Protein AF-A0A5J4X3J4-F1 (afdb_monomer)

Sequence (224 aa):
MLCRFFANFERGITTMTQMNIDVQIPDLNEGNSEHTDKPENIETFCSICQLSTNTEFHQLECGHTFHRLCLYEYLHFDKRRCPNCNQEFSLSFVQPIMWSVKNLGLSIESNFTQAQKLRQQWSIIKLRVFPPPNIYINKIRFFLHPAFSKSCVELTEHPFEIHVQLFNNDVFVVLEITFNGNNVFILAHRLMKEIQQRNYFFGQFNGVQIDSDDERMTNISRKV

pLDDT: mean 74.03, std 23.38, range [28.25, 97.44]

Secondary structure (DSSP, 8-state):
-THHHHHHHHHHHTT---------PPP-------------------TTT----SSPEEE-TTS-EEEHHHHHHHHTTT--B-TTT--B---TTTTTTEEEEEEEEEE------HHHHTT---EEEEEEEEPPTTPPEEEEEEE--TTSS-SEEEE-SSS-EEEEEE-SS-EEEEEEEEETTS-EEEEEEEE-SS-EEEEEETTS--------GGGGGSSSS---

InterPro domains:
  IPR001841 Zinc finger, RING-type [PF13639] (46-86)
  IPR001841 Zinc finger, RING-type [PS50089] (46-86)
  IPR001841 Zinc finger, RING-type [SM00184] (46-85)
  IPR013083 Zinc finger, RING/FYVE/PHD-type [G3DSA:3.30.40.10] (22-128)

Nearest PDB structures (foldseek):
  5vnb-assembly4_D  TM=7.208E-01  e=5.626E-05  Homo sapiens
  7f5m-assembly1_B  TM=6.322E-01  e=8.746E-05  Saccharomyces cerevisiae S288C
  6wi7-assembly1_A  TM=6.236E-01  e=4.706E-02  Homo sapiens
  6c83-assembly1_C  TM=4.774E-01  e=6.644E-01  synthetic construct
  2ed8-assembly1_A  TM=5.008E-01  e=7.524E+00  Homo sapiens

Organism: NCBI:txid222440

Mean predicted aligned error: 13.32 Å

Foldseek 3Di:
DVVVVVVVVVVVVVPPPPDPDPPPDPDDDDDDDDDDDDPPCPQQAAPQVRHSDPADWDAFPVRHIHRPQSVQLVCQQVQQADPPPRHGTDPPVQLQFKKKKKKAWAWPPDPDDPVVVVVFGKTKIKIWIDHRPPFDWQKKWKQFDPVFPDRIDMDRDPGPIDIDIHTPDWGKIWMWTAGPPRDIDIDIDTHDNHIGMGMDGPPDDSDPPPVCPVVVPPPPPPDD

Solvent-accessible surface area (backbone atoms only — not comparable to full-atom values): 14111 Å² total; per-residue (Å²): 124,67,66,63,59,51,54,50,49,55,56,55,60,77,61,69,67,90,70,88,73,86,71,84,71,82,84,79,81,90,76,92,77,98,74,96,67,83,80,75,82,74,82,70,50,15,76,84,81,71,45,65,66,98,60,65,70,43,69,46,93,88,70,54,44,29,36,48,66,63,49,50,64,51,32,24,65,66,51,59,45,40,93,84,80,60,47,73,58,84,57,76,92,46,41,79,41,37,29,42,40,37,38,40,37,42,74,72,90,65,98,58,55,77,81,51,55,79,76,64,59,58,28,42,30,40,41,37,62,40,73,23,77,97,60,63,67,58,34,37,37,41,37,39,51,82,90,42,99,58,43,64,48,77,42,62,59,87,75,55,62,50,78,43,81,39,60,88,68,71,46,60,34,38,38,42,35,32,32,81,90,76,46,74,49,77,50,79,44,76,47,50,75,54,74,46,55,37,41,40,45,68,99,51,90,70,72,82,79,71,81,63,76,72,66,74,74,72,78,77,82,82,82,130

Radius of gyration: 22.13 Å; Cα contacts (8 Å, |Δi|>4): 306; chains: 1; bounding box: 68×51×57 Å

Structure (mmCIF, N/CA/C/O backbone):
data_AF-A0A5J4X3J4-F1
#
_entry.id   AF-A0A5J4X3J4-F1
#
loop_
_atom_site.group_PDB
_atom_site.id
_atom_site.type_symbol
_atom_site.label_atom_id
_atom_site.label_alt_id
_atom_site.label_comp_id
_atom_site.label_asym_id
_atom_site.label_entity_id
_atom_site.label_seq_id
_atom_site.pdbx_PDB_ins_code
_atom_site.Cartn_x
_atom_site.Cartn_y
_atom_site.Cartn_z
_atom_site.occupancy
_atom_site.B_iso_or_equiv
_atom_site.auth_seq_id
_atom_site.auth_comp_id
_atom_site.auth_asym_id
_atom_site.auth_atom_id
_atom_site.pdbx_PDB_model_num
ATOM 1 N N . MET A 1 1 ? 15.038 19.494 -13.038 1.00 35.41 1 MET A N 1
ATOM 2 C CA . MET A 1 1 ? 13.856 18.962 -13.761 1.00 35.41 1 MET A CA 1
ATOM 3 C C . MET A 1 1 ? 12.959 18.054 -12.897 1.00 35.41 1 MET A C 1
ATOM 5 O O . MET A 1 1 ? 11.833 17.813 -13.304 1.00 35.41 1 MET A O 1
ATOM 9 N N . LEU A 1 2 ? 13.389 17.640 -11.690 1.00 29.69 2 LEU A N 1
ATOM 10 C CA . LEU A 1 2 ? 12.576 16.913 -10.693 1.00 29.69 2 LEU A CA 1
ATOM 11 C C . LEU A 1 2 ? 11.437 17.754 -10.066 1.00 29.69 2 LEU A C 1
ATOM 13 O O . LEU A 1 2 ? 10.348 17.227 -9.867 1.00 29.69 2 LEU A O 1
ATOM 17 N N . CYS A 1 3 ? 11.615 19.072 -9.866 1.00 28.25 3 CYS A N 1
ATOM 18 C CA . CYS A 1 3 ? 10.575 19.930 -9.262 1.00 28.25 3 CYS A CA 1
ATOM 19 C C . CYS A 1 3 ? 9.251 19.993 -10.037 1.00 28.25 3 CYS A C 1
ATOM 21 O O . CYS A 1 3 ? 8.220 20.231 -9.426 1.00 28.25 3 CYS A O 1
ATOM 23 N N . ARG A 1 4 ? 9.232 19.796 -11.365 1.00 29.44 4 ARG A N 1
ATOM 24 C CA . ARG A 1 4 ? 7.970 19.851 -12.132 1.00 29.44 4 ARG A CA 1
ATOM 25 C C . ARG A 1 4 ? 7.140 18.572 -12.005 1.00 29.44 4 ARG A C 1
ATOM 27 O O . ARG A 1 4 ? 5.922 18.644 -12.111 1.00 29.44 4 ARG A O 1
ATOM 34 N N . PHE A 1 5 ? 7.779 17.428 -11.755 1.00 36.72 5 PHE A N 1
ATOM 35 C CA . PHE A 1 5 ? 7.076 16.163 -11.527 1.00 36.72 5 PHE A CA 1
ATOM 36 C C . PHE A 1 5 ? 6.443 16.147 -10.126 1.00 36.72 5 PHE A C 1
ATOM 38 O O . PHE A 1 5 ? 5.269 15.817 -9.995 1.00 36.72 5 PHE A O 1
ATOM 45 N N . PHE A 1 6 ? 7.173 16.628 -9.110 1.00 34.38 6 PHE A N 1
ATOM 46 C CA . PHE A 1 6 ? 6.645 16.798 -7.751 1.00 34.38 6 PHE A CA 1
ATOM 47 C C . PHE A 1 6 ? 5.620 17.936 -7.635 1.00 34.38 6 PHE A C 1
ATOM 49 O O . PHE A 1 6 ? 4.583 17.727 -7.024 1.00 34.38 6 PHE A O 1
ATOM 56 N N . ALA A 1 7 ? 5.804 19.082 -8.304 1.00 33.97 7 ALA A N 1
ATOM 57 C CA . ALA A 1 7 ? 4.804 20.160 -8.285 1.00 33.97 7 ALA A CA 1
ATOM 58 C C . ALA A 1 7 ? 3.465 19.758 -8.935 1.00 33.97 7 ALA A C 1
ATOM 60 O O . ALA A 1 7 ? 2.417 20.284 -8.567 1.00 33.97 7 ALA A O 1
ATOM 61 N N . ASN A 1 8 ? 3.476 18.823 -9.894 1.00 32.78 8 ASN A N 1
ATOM 62 C CA . ASN A 1 8 ? 2.249 18.248 -10.452 1.00 32.78 8 ASN A CA 1
ATOM 63 C C . ASN A 1 8 ? 1.663 17.143 -9.557 1.00 32.78 8 ASN A C 1
ATOM 65 O O . ASN A 1 8 ? 0.446 16.999 -9.513 1.00 32.78 8 ASN A O 1
ATOM 69 N N . PHE A 1 9 ? 2.497 16.403 -8.819 1.00 39.56 9 PHE A N 1
ATOM 70 C CA . PHE A 1 9 ? 2.048 15.456 -7.793 1.00 39.56 9 PHE A CA 1
ATOM 71 C C . PHE A 1 9 ? 1.374 16.179 -6.614 1.00 39.56 9 PHE A C 1
ATOM 73 O O . PHE A 1 9 ? 0.268 15.814 -6.233 1.00 39.56 9 PHE A O 1
ATOM 80 N N . GLU A 1 10 ? 1.965 17.269 -6.113 1.00 33.06 10 GLU A N 1
ATOM 81 C CA . GLU A 1 10 ? 1.380 18.118 -5.065 1.00 33.06 10 GLU A CA 1
ATOM 82 C C . GLU A 1 10 ? 0.042 18.724 -5.508 1.00 33.06 10 GLU A C 1
ATOM 84 O O . GLU A 1 10 ? -0.940 18.629 -4.778 1.00 33.06 10 GLU A O 1
ATOM 89 N N . ARG A 1 11 ? -0.044 19.248 -6.741 1.00 34.72 11 ARG A N 1
ATOM 90 C CA . ARG A 1 11 ? -1.307 19.761 -7.309 1.00 34.72 11 ARG A CA 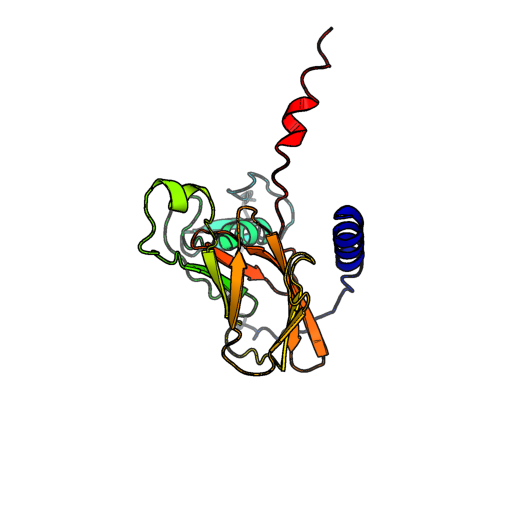1
ATOM 91 C C . ARG A 1 11 ? -2.349 18.664 -7.568 1.00 34.72 11 ARG A C 1
ATOM 93 O O . ARG A 1 11 ? -3.545 18.942 -7.512 1.00 34.72 11 ARG A O 1
ATOM 100 N N . GLY A 1 12 ? -1.911 17.432 -7.835 1.00 32.97 12 GLY A N 1
ATOM 101 C CA . GLY A 1 12 ? -2.783 16.264 -7.983 1.00 32.97 12 GLY A CA 1
ATOM 102 C C . GLY A 1 12 ? -3.390 15.802 -6.656 1.00 32.97 12 GLY A C 1
ATOM 103 O O . GLY A 1 12 ? -4.548 15.399 -6.626 1.00 32.97 12 GLY A O 1
ATOM 104 N N . ILE A 1 13 ? -2.661 15.937 -5.543 1.00 38.47 13 ILE A N 1
ATOM 105 C CA . ILE A 1 13 ? -3.184 15.637 -4.200 1.00 38.47 13 ILE A CA 1
ATOM 106 C C . ILE A 1 13 ? -4.181 16.716 -3.740 1.00 38.47 13 ILE A C 1
ATOM 108 O O . ILE A 1 13 ? -5.180 16.392 -3.103 1.00 38.47 13 ILE A O 1
ATOM 112 N N . THR A 1 14 ? -3.991 17.990 -4.114 1.00 31.61 14 THR A N 1
ATOM 113 C CA . THR A 1 14 ? -4.923 19.081 -3.744 1.00 31.61 14 THR A CA 1
ATOM 114 C C . THR A 1 14 ? -6.302 18.980 -4.419 1.00 31.61 14 THR A C 1
ATOM 116 O O . THR A 1 14 ? -7.211 19.724 -4.068 1.00 31.61 14 THR A O 1
ATOM 119 N N . THR A 1 15 ? -6.499 18.052 -5.360 1.00 31.88 15 THR A N 1
ATOM 120 C CA . THR A 1 15 ? -7.806 17.774 -5.986 1.00 31.88 15 THR A CA 1
ATOM 121 C C . THR A 1 15 ? -8.362 16.402 -5.602 1.00 31.88 15 THR A C 1
ATOM 123 O O . THR A 1 15 ? -9.094 15.789 -6.378 1.00 31.88 15 THR A O 1
ATOM 126 N N . MET A 1 16 ? -8.086 15.928 -4.378 1.00 34.38 16 MET A N 1
ATOM 127 C CA . MET A 1 16 ? -8.926 14.900 -3.756 1.00 34.38 16 MET A CA 1
ATOM 128 C C . MET A 1 16 ? -10.314 15.493 -3.503 1.00 34.38 16 MET A C 1
ATOM 130 O O . MET A 1 16 ? -10.602 16.091 -2.469 1.00 34.38 16 MET A O 1
ATOM 134 N N . THR A 1 17 ? -11.165 15.365 -4.513 1.00 31.89 17 THR A N 1
ATOM 135 C CA . THR A 1 17 ? -12.604 15.552 -4.411 1.00 31.89 17 THR A CA 1
ATOM 136 C C . THR A 1 17 ? -13.097 14.722 -3.230 1.00 31.89 17 THR A C 1
ATOM 138 O O . THR A 1 17 ? -12.775 13.537 -3.125 1.00 31.89 17 THR A O 1
ATOM 141 N N . GLN A 1 18 ? -13.870 15.351 -2.341 1.00 37.12 18 GLN A N 1
ATOM 142 C CA . GLN A 1 18 ? -14.757 14.654 -1.415 1.00 37.12 18 GLN A CA 1
ATOM 143 C C . GLN A 1 18 ? -15.633 13.713 -2.241 1.00 37.12 18 GLN A C 1
ATOM 145 O O . GLN A 1 18 ? -16.605 14.129 -2.866 1.00 37.12 18 GLN A O 1
ATOM 150 N N . MET A 1 19 ? -15.242 12.446 -2.293 1.00 31.28 19 MET A N 1
ATOM 151 C CA . MET A 1 19 ? -16.091 11.379 -2.781 1.00 31.28 19 MET A CA 1
ATOM 152 C C . MET A 1 19 ? -16.732 10.759 -1.550 1.00 31.28 19 MET A C 1
ATOM 154 O O . MET A 1 19 ? -16.058 10.109 -0.753 1.00 31.28 19 MET A O 1
ATOM 158 N N . ASN A 1 20 ? -18.032 11.011 -1.389 1.00 32.12 20 ASN A N 1
ATOM 159 C CA . ASN A 1 20 ? -18.883 10.217 -0.516 1.00 32.12 20 ASN A CA 1
ATOM 160 C C . ASN A 1 20 ? -18.812 8.777 -1.012 1.00 32.12 20 ASN A C 1
ATOM 162 O O . ASN A 1 20 ? -19.328 8.449 -2.080 1.00 32.12 20 ASN A O 1
ATOM 166 N N . ILE A 1 21 ? -18.127 7.936 -0.251 1.00 34.66 21 ILE A N 1
ATOM 167 C CA . ILE A 1 21 ? -18.207 6.498 -0.423 1.00 34.66 21 ILE A CA 1
ATOM 168 C C . ILE A 1 21 ? -19.213 6.036 0.623 1.00 34.66 21 ILE A C 1
ATOM 170 O O . ILE A 1 21 ? -18.879 5.953 1.804 1.00 34.66 21 ILE A O 1
ATOM 174 N N . ASP A 1 22 ? -20.429 5.727 0.177 1.00 29.39 22 ASP A N 1
ATOM 175 C CA . ASP A 1 22 ? -21.360 4.904 0.946 1.00 29.39 22 ASP A CA 1
ATOM 176 C C . ASP A 1 22 ? -20.795 3.479 0.993 1.00 29.39 22 ASP A C 1
ATOM 178 O O . ASP A 1 22 ? -21.173 2.590 0.227 1.00 29.39 22 ASP A O 1
ATOM 182 N N . VAL A 1 23 ? -19.824 3.260 1.880 1.00 36.06 23 VAL A N 1
ATOM 183 C CA . VAL A 1 23 ? -19.519 1.913 2.350 1.00 36.06 23 VAL A CA 1
ATOM 184 C C . VAL A 1 23 ? -20.647 1.561 3.308 1.00 36.06 23 VAL A C 1
ATOM 186 O O . VAL A 1 23 ? -20.670 2.048 4.434 1.00 36.06 23 VAL A O 1
ATOM 189 N N . GLN A 1 24 ? -21.601 0.744 2.861 1.00 32.22 24 GLN A N 1
ATOM 190 C CA . GLN A 1 24 ? -22.583 0.139 3.758 1.00 32.22 24 GLN A CA 1
ATOM 191 C C . GLN A 1 24 ? -21.838 -0.782 4.731 1.00 32.22 24 GLN A C 1
ATOM 193 O O . GLN A 1 24 ? -21.493 -1.919 4.408 1.00 32.22 24 GLN A O 1
ATOM 198 N N . ILE A 1 25 ? -21.534 -0.250 5.912 1.00 41.62 25 ILE A N 1
ATOM 199 C CA . ILE A 1 25 ? -21.093 -1.024 7.067 1.00 41.62 25 ILE A CA 1
ATOM 200 C C . ILE A 1 25 ? -22.353 -1.715 7.612 1.00 41.62 25 ILE A C 1
ATOM 202 O O . ILE A 1 25 ? -23.352 -1.030 7.818 1.00 41.62 25 ILE A O 1
ATOM 206 N N . PRO A 1 26 ? -22.367 -3.044 7.810 1.00 35.06 26 PRO A N 1
ATOM 207 C CA . PRO A 1 26 ? -23.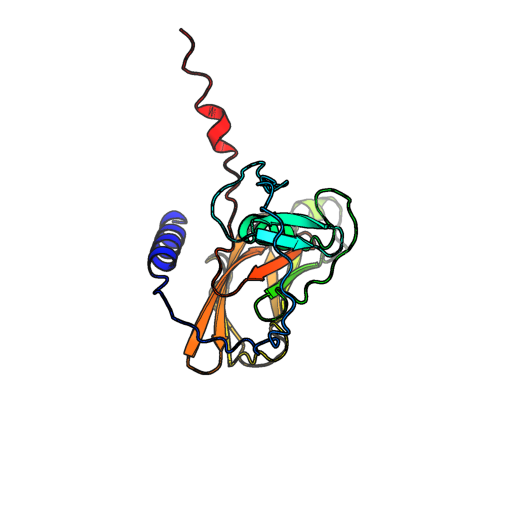520 -3.706 8.407 1.00 35.06 26 PRO A CA 1
ATOM 208 C C . PRO A 1 26 ? -23.715 -3.233 9.854 1.00 35.06 26 PRO A C 1
ATOM 210 O O . PRO A 1 26 ? -22.799 -3.346 10.670 1.00 35.06 26 PRO A O 1
ATOM 213 N N . ASP A 1 27 ? -24.914 -2.720 10.143 1.00 32.97 27 ASP A N 1
ATOM 214 C CA . ASP A 1 27 ? -25.367 -2.339 11.481 1.00 32.97 27 ASP A CA 1
ATOM 215 C C . ASP A 1 27 ? -25.228 -3.522 12.448 1.00 32.97 27 ASP A C 1
ATOM 217 O O . ASP A 1 27 ? -25.835 -4.584 12.271 1.00 32.97 27 ASP A O 1
ATOM 221 N N . LEU A 1 28 ? -24.424 -3.336 13.494 1.00 43.59 28 LEU A N 1
ATOM 222 C CA . LEU A 1 28 ? -24.407 -4.231 14.643 1.00 43.59 28 LEU A CA 1
ATOM 223 C C . LEU A 1 28 ? -25.482 -3.758 15.627 1.00 43.59 28 LEU A C 1
ATOM 225 O O . LEU A 1 28 ? -25.351 -2.708 16.245 1.00 43.59 28 LEU A O 1
ATOM 229 N N . ASN A 1 29 ? -26.543 -4.563 15.709 1.00 43.59 29 ASN A N 1
ATOM 230 C CA . ASN A 1 29 ? -27.729 -4.425 16.556 1.00 43.59 29 ASN A CA 1
ATOM 231 C C . ASN A 1 29 ? -27.489 -3.798 17.940 1.00 43.59 29 ASN A C 1
ATOM 233 O O . ASN A 1 29 ? -26.708 -4.306 18.748 1.00 43.59 29 ASN A O 1
ATOM 237 N N . GLU A 1 30 ? -28.307 -2.788 18.236 1.00 43.06 30 GLU A N 1
ATOM 238 C CA . GLU A 1 30 ? -28.555 -2.240 19.565 1.00 43.06 30 GLU A CA 1
ATOM 239 C C . GLU A 1 30 ? -29.354 -3.237 20.421 1.00 43.06 30 GLU A C 1
ATOM 241 O O . GLU A 1 30 ? -30.454 -3.668 20.067 1.00 43.06 30 GLU A O 1
ATOM 246 N N . GLY A 1 31 ? -28.796 -3.594 21.577 1.00 37.41 31 GLY A N 1
ATOM 247 C CA . GLY A 1 31 ? -29.482 -4.306 22.649 1.00 37.41 31 GLY A CA 1
ATOM 248 C C . GLY A 1 31 ? -29.375 -3.501 23.940 1.00 37.41 31 GLY A C 1
ATOM 249 O O . GLY A 1 31 ? -28.284 -3.340 24.479 1.00 37.41 31 GLY A O 1
ATOM 250 N N . ASN A 1 32 ? -30.514 -2.989 24.407 1.00 40.25 32 ASN A N 1
ATOM 251 C CA . ASN A 1 32 ? -30.688 -2.191 25.622 1.00 40.25 32 ASN A CA 1
ATOM 252 C C . ASN A 1 32 ? -30.095 -2.824 26.896 1.00 40.25 32 ASN A C 1
ATOM 254 O O . ASN A 1 32 ? -30.426 -3.960 27.234 1.00 40.25 32 ASN A O 1
ATOM 258 N N . SER A 1 33 ? -29.418 -2.006 27.708 1.00 41.72 33 SER A N 1
ATOM 259 C CA . SER A 1 33 ? -29.616 -2.006 29.165 1.00 41.72 33 SER A CA 1
ATOM 260 C C . SER A 1 33 ? -29.321 -0.621 29.749 1.00 41.72 33 SER A C 1
ATOM 262 O O . SER A 1 33 ? -28.187 -0.147 29.691 1.00 41.72 33 SER A O 1
ATOM 264 N N . GLU A 1 34 ? -30.346 0.018 30.317 1.00 48.59 34 GLU A N 1
ATOM 265 C CA . GLU A 1 34 ? -30.220 1.211 31.155 1.00 48.59 34 GLU A CA 1
ATOM 266 C C . GLU A 1 34 ? -29.424 0.881 32.424 1.00 48.59 34 GLU A C 1
ATOM 268 O O . GLU A 1 34 ? -29.890 0.139 33.286 1.00 48.59 34 GLU A O 1
ATOM 273 N N . HIS A 1 35 ? -28.247 1.487 32.567 1.00 44.88 35 HIS A N 1
ATOM 274 C CA . HIS A 1 35 ? -27.652 1.762 33.868 1.00 44.88 35 HIS A CA 1
ATOM 275 C C . HIS A 1 35 ? -27.040 3.163 33.837 1.00 44.88 35 HIS A C 1
ATOM 277 O O . HIS A 1 35 ? -26.094 3.450 33.108 1.00 44.88 35 HIS A O 1
ATOM 283 N N . THR A 1 36 ? -27.652 4.060 34.605 1.00 46.47 36 THR A N 1
ATOM 284 C CA . THR A 1 36 ? -27.209 5.433 34.823 1.00 46.47 36 THR A CA 1
ATOM 285 C C . THR A 1 36 ? -26.007 5.451 35.760 1.00 46.47 36 THR A C 1
ATOM 287 O O . THR A 1 36 ? -26.188 5.503 36.975 1.00 46.47 36 THR A O 1
ATOM 290 N N . ASP A 1 37 ? -24.805 5.476 35.196 1.00 45.47 37 ASP A N 1
ATOM 291 C CA . ASP A 1 37 ? -23.606 5.963 35.875 1.00 45.47 37 ASP A CA 1
ATOM 292 C C . ASP A 1 37 ? -23.096 7.198 35.126 1.00 45.47 37 ASP A C 1
ATOM 294 O O . ASP A 1 37 ? -22.983 7.216 33.899 1.00 45.47 37 ASP A O 1
ATOM 298 N N . LYS A 1 38 ? -22.852 8.282 35.870 1.00 44.53 38 LYS A N 1
ATOM 299 C CA . LYS A 1 38 ? -22.224 9.498 35.337 1.00 44.53 38 LYS A CA 1
ATOM 300 C C . LYS A 1 38 ? -20.909 9.101 34.653 1.00 44.53 38 LYS A C 1
ATOM 302 O O . LYS A 1 38 ? -20.107 8.442 35.311 1.00 44.53 38 LYS A O 1
ATOM 307 N N . PRO A 1 39 ? -20.633 9.530 33.409 1.00 47.88 39 PRO A N 1
ATOM 308 C CA . PRO A 1 39 ? -19.328 9.286 32.825 1.00 47.88 39 PRO A CA 1
ATOM 309 C C . PRO A 1 39 ? -18.312 10.131 33.595 1.00 47.88 39 PRO A C 1
ATOM 311 O O . PRO A 1 39 ? -18.265 11.356 33.460 1.00 47.88 39 PRO A O 1
ATOM 314 N N . GLU A 1 40 ? -17.514 9.481 34.442 1.00 50.12 40 GLU A N 1
ATOM 315 C CA . GLU A 1 40 ? -16.202 10.007 34.787 1.00 50.12 40 GLU A CA 1
ATOM 316 C C . GLU A 1 40 ? -15.483 10.242 33.461 1.00 50.12 40 GLU A C 1
ATOM 318 O O . GLU A 1 40 ? -15.326 9.333 32.646 1.00 50.12 40 GLU A O 1
ATOM 323 N N . ASN A 1 41 ? -15.154 11.504 33.202 1.00 48.38 41 ASN A N 1
ATOM 324 C CA . ASN A 1 41 ? -14.504 11.950 31.983 1.00 48.38 41 ASN A CA 1
ATOM 325 C C . ASN A 1 41 ? -13.063 11.419 31.988 1.00 48.38 41 ASN A C 1
ATOM 327 O O . ASN A 1 41 ? -12.132 12.125 32.370 1.00 48.38 41 ASN A O 1
ATOM 331 N N . ILE A 1 42 ? -12.890 10.134 31.670 1.00 58.62 42 ILE A N 1
ATOM 332 C CA . ILE A 1 42 ? -11.579 9.532 31.458 1.00 58.62 42 ILE A CA 1
ATOM 333 C C . ILE A 1 42 ? -11.059 10.157 30.170 1.00 58.62 42 ILE A C 1
ATOM 335 O O . ILE A 1 42 ? -11.468 9.774 29.075 1.00 58.62 42 ILE A O 1
ATOM 339 N N . GLU A 1 43 ? -10.187 11.154 30.306 1.00 63.06 43 GLU A N 1
ATOM 340 C CA . GLU A 1 43 ? -9.492 11.755 29.174 1.00 63.06 43 GLU A CA 1
ATOM 341 C C . GLU A 1 43 ? -8.697 10.665 28.442 1.00 63.06 43 GLU A C 1
ATOM 343 O O . GLU A 1 43 ? -7.629 10.225 28.873 1.00 63.06 43 GLU A O 1
ATOM 348 N N . THR A 1 44 ? -9.234 10.190 27.321 1.00 78.38 44 THR A N 1
ATOM 349 C CA . THR A 1 44 ? -8.533 9.263 26.438 1.00 78.38 44 THR A CA 1
ATOM 350 C C . THR A 1 44 ? -7.500 10.037 25.626 1.00 78.38 44 THR A C 1
ATOM 352 O O . THR A 1 44 ? -7.850 10.928 24.853 1.00 78.38 44 THR A O 1
ATOM 355 N N . PHE A 1 45 ? -6.220 9.694 25.775 1.00 87.81 45 PHE A N 1
ATOM 356 C CA . PHE A 1 45 ? -5.125 10.272 24.991 1.00 87.81 45 PHE A CA 1
ATOM 357 C C . PHE A 1 45 ? -4.537 9.243 24.024 1.00 87.81 45 PHE A C 1
ATOM 359 O O . PHE A 1 45 ? -4.461 8.047 24.313 1.00 87.81 45 PHE A O 1
ATOM 366 N N . CYS A 1 46 ? -4.073 9.703 22.862 1.00 90.88 46 CYS A N 1
ATOM 367 C CA . CYS A 1 46 ? -3.375 8.841 21.918 1.00 90.88 46 CYS A CA 1
ATOM 368 C C . CYS A 1 46 ? -1.939 8.632 22.390 1.00 90.88 46 CYS A C 1
ATOM 370 O O . CYS A 1 46 ? -1.174 9.585 22.487 1.00 90.88 46 CYS A O 1
ATOM 372 N N . SER A 1 47 ? -1.524 7.387 22.609 1.00 87.12 47 SER A N 1
ATOM 373 C CA . SER A 1 47 ? -0.161 7.116 23.093 1.00 87.12 47 SER A CA 1
ATOM 374 C C . SER A 1 47 ? 0.949 7.316 22.046 1.00 87.12 47 SER A C 1
ATOM 376 O O . SER A 1 47 ? 2.119 7.345 22.411 1.00 87.12 47 SER A O 1
ATOM 378 N N . ILE A 1 48 ? 0.605 7.484 20.760 1.00 89.69 48 ILE A N 1
ATOM 379 C CA . ILE A 1 48 ? 1.581 7.786 19.696 1.00 89.69 48 ILE A CA 1
ATOM 380 C C . ILE A 1 48 ? 1.943 9.275 19.700 1.00 89.69 48 ILE A C 1
ATOM 382 O O . ILE A 1 48 ? 3.120 9.614 19.730 1.00 89.69 48 ILE A O 1
ATOM 386 N N . CYS A 1 49 ? 0.946 10.165 19.673 1.00 90.94 49 CYS A N 1
ATOM 387 C CA . CYS A 1 49 ? 1.186 11.610 19.594 1.00 90.94 49 CYS A CA 1
ATOM 388 C C . CYS A 1 49 ? 1.035 12.339 20.936 1.00 90.94 49 CYS A C 1
ATOM 390 O O . CYS A 1 49 ? 1.330 13.524 21.005 1.00 90.94 49 CYS A O 1
ATOM 392 N N . GLN A 1 50 ? 0.572 11.651 21.984 1.00 89.19 50 GLN A N 1
ATOM 393 C CA . GLN A 1 50 ? 0.337 12.184 23.334 1.00 89.19 50 GLN A CA 1
ATOM 394 C C . GLN A 1 50 ? -0.675 13.342 23.383 1.00 89.19 50 GLN A C 1
ATOM 396 O O . GLN A 1 50 ? -0.610 14.196 24.261 1.00 89.19 50 GLN A O 1
ATOM 401 N N . LEU A 1 51 ? -1.627 13.370 22.442 1.00 88.44 51 LEU A N 1
ATOM 402 C CA . LEU A 1 51 ? -2.686 14.383 22.372 1.00 88.44 51 LEU A CA 1
ATOM 403 C C . LEU A 1 51 ? -4.068 13.736 22.547 1.00 88.44 51 LEU A C 1
ATOM 405 O O . LEU A 1 51 ? -4.261 12.576 22.177 1.00 88.44 51 LEU A O 1
ATOM 409 N N . SER A 1 52 ? -5.026 14.506 23.064 1.00 84.19 52 SER A N 1
ATOM 410 C CA . SER A 1 52 ? -6.438 14.138 23.283 1.00 84.19 52 SER A CA 1
ATOM 411 C C . SER A 1 52 ? -7.391 14.809 22.280 1.00 84.19 52 SER A C 1
ATOM 413 O O . SER A 1 52 ? -8.543 15.098 22.589 1.00 84.19 52 SER A O 1
ATOM 415 N N . THR A 1 53 ? -6.904 15.126 21.076 1.00 81.69 53 THR A N 1
ATOM 416 C CA . THR A 1 53 ? -7.692 15.840 20.054 1.00 81.69 53 THR A CA 1
ATOM 417 C C . THR A 1 53 ? -9.005 15.121 19.715 1.00 81.69 53 THR A C 1
ATOM 419 O O . THR A 1 53 ? -9.049 13.898 19.758 1.00 81.69 53 THR A O 1
ATOM 422 N N . ASN A 1 54 ? -10.030 15.860 19.264 1.00 62.69 54 ASN A N 1
ATOM 423 C CA . ASN A 1 54 ? -11.331 15.337 18.793 1.00 62.69 54 ASN A CA 1
ATOM 424 C C . ASN A 1 54 ? -11.258 14.515 17.481 1.00 62.69 54 ASN A C 1
ATOM 426 O O . ASN A 1 54 ? -12.183 14.540 16.671 1.00 62.69 54 ASN A O 1
ATOM 430 N N . THR A 1 55 ? -10.153 13.824 17.213 1.00 78.50 55 THR A N 1
ATOM 431 C CA . THR A 1 55 ? -10.058 12.924 16.058 1.00 78.50 55 THR A CA 1
ATOM 432 C C . THR A 1 55 ? -10.563 11.530 16.429 1.00 78.50 55 THR A C 1
ATOM 434 O O . THR A 1 55 ? -10.620 11.172 17.603 1.00 78.50 55 THR A O 1
ATOM 437 N N . GLU A 1 56 ? -10.968 10.740 15.430 1.00 88.69 56 GLU A N 1
ATOM 438 C CA . GLU A 1 56 ? -11.449 9.375 15.662 1.00 88.69 56 GLU A CA 1
ATOM 439 C C . GLU A 1 56 ? -10.380 8.527 16.359 1.00 88.69 56 GLU A C 1
ATOM 441 O O . GLU A 1 56 ? -9.254 8.392 15.867 1.00 88.69 56 GLU A O 1
ATOM 446 N N . PHE A 1 57 ? -10.752 7.913 17.479 1.00 92.19 57 PHE A N 1
ATOM 447 C CA . PHE A 1 57 ? -9.921 6.958 18.195 1.00 92.19 57 PHE A CA 1
ATOM 448 C C . PHE A 1 57 ? -10.251 5.520 17.794 1.00 92.19 57 PHE A C 1
ATOM 450 O O . PHE A 1 57 ? -11.388 5.177 17.481 1.00 92.19 57 PHE A O 1
ATOM 457 N N . HIS A 1 58 ? -9.244 4.659 17.859 1.00 92.50 58 HIS A N 1
ATOM 458 C CA . HIS A 1 58 ? -9.378 3.219 17.744 1.00 92.50 58 HIS A CA 1
ATOM 459 C C . HIS A 1 58 ? -8.715 2.552 18.950 1.00 92.50 58 HIS A C 1
ATOM 461 O O . HIS A 1 58 ? -7.551 2.831 19.256 1.00 92.50 58 HIS A O 1
ATOM 467 N N . GLN A 1 59 ? -9.458 1.678 19.629 1.00 93.88 59 GLN A N 1
ATOM 468 C CA . GLN A 1 59 ? -8.955 0.861 20.727 1.00 93.88 59 GLN A CA 1
ATOM 469 C C . GLN A 1 59 ? -8.585 -0.527 20.202 1.00 93.88 59 GLN A C 1
ATOM 471 O O . GLN A 1 59 ? -9.394 -1.196 19.565 1.00 93.88 59 GLN A O 1
ATOM 476 N N . LEU A 1 60 ? -7.351 -0.952 20.465 1.00 94.88 60 LEU A N 1
ATOM 477 C CA . LEU A 1 60 ? -6.878 -2.291 20.128 1.00 94.88 60 LEU A CA 1
ATOM 478 C C . LEU A 1 60 ? -7.402 -3.334 21.124 1.00 94.88 60 LEU A C 1
ATOM 480 O O . LEU A 1 60 ? -7.747 -3.011 22.257 1.00 94.88 60 LEU A O 1
ATOM 484 N N . GLU A 1 61 ? -7.322 -4.612 20.750 1.00 94.94 61 GLU A N 1
ATOM 485 C CA . GLU A 1 61 ? -7.675 -5.769 21.598 1.00 94.94 61 GLU A CA 1
ATOM 486 C C . GLU A 1 61 ? -6.923 -5.799 22.943 1.00 94.94 61 GLU A C 1
ATOM 488 O O . GLU A 1 61 ? -7.419 -6.321 23.936 1.00 94.94 61 GLU A O 1
ATOM 493 N N . CYS A 1 62 ? -5.725 -5.207 22.992 1.00 95.44 62 CYS A N 1
ATOM 494 C CA . CYS A 1 62 ? -4.930 -5.063 24.214 1.00 95.44 62 CYS A CA 1
ATOM 495 C C . CYS A 1 62 ? -5.387 -3.913 25.137 1.00 95.44 62 CYS A C 1
ATOM 497 O O . CYS A 1 62 ? -4.726 -3.642 26.137 1.00 95.44 62 CYS A O 1
ATOM 499 N N . GLY A 1 63 ? -6.456 -3.193 24.783 1.00 93.38 63 GLY A N 1
ATOM 500 C CA . GLY A 1 63 ? -7.038 -2.09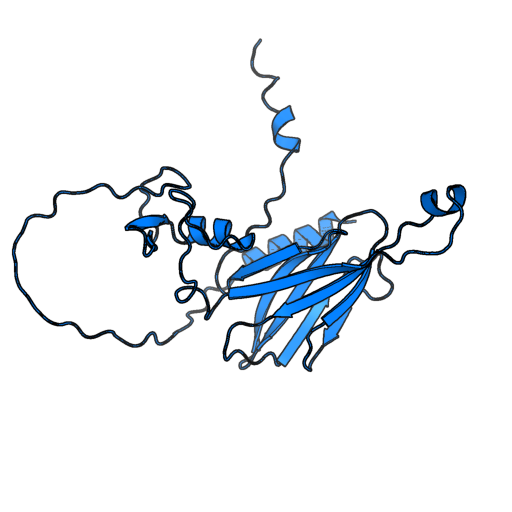3 25.557 1.00 93.38 63 GLY A CA 1
ATOM 501 C C . GLY A 1 63 ? -6.440 -0.705 25.295 1.00 93.38 63 GLY A C 1
ATOM 502 O O . GLY A 1 63 ? -7.014 0.286 25.740 1.00 93.38 63 GLY A O 1
ATOM 503 N N . HIS A 1 64 ? -5.328 -0.598 24.560 1.00 94.19 64 HIS A N 1
ATOM 504 C CA . HIS A 1 64 ? -4.699 0.691 24.244 1.00 94.19 64 HIS A CA 1
ATOM 505 C C . HIS A 1 64 ? -5.403 1.431 23.104 1.00 94.19 64 HIS A C 1
ATOM 507 O O . HIS A 1 64 ? -5.786 0.820 22.104 1.00 94.19 64 HIS A O 1
ATOM 513 N N . THR A 1 65 ? -5.485 2.756 23.231 1.00 93.69 65 THR A N 1
ATOM 514 C CA . THR A 1 65 ? -6.257 3.626 22.338 1.00 93.69 65 THR A CA 1
ATOM 515 C C . THR A 1 65 ? -5.352 4.602 21.581 1.00 93.69 65 THR A C 1
ATOM 517 O O . THR A 1 65 ? -4.419 5.189 22.136 1.00 93.69 65 THR A O 1
ATOM 520 N N . PHE A 1 66 ? -5.625 4.785 20.289 1.00 94.00 66 PHE A N 1
ATOM 521 C CA . PHE A 1 66 ? -4.836 5.623 19.385 1.00 94.00 66 PHE A CA 1
ATOM 522 C C . PHE A 1 66 ? -5.742 6.436 18.472 1.00 94.00 66 PHE A C 1
ATOM 524 O O . PHE A 1 66 ? -6.804 5.952 18.097 1.00 94.00 66 PHE A O 1
ATOM 531 N N . HIS A 1 67 ? -5.308 7.619 18.036 1.00 92.44 67 HIS A N 1
ATOM 532 C CA . HIS A 1 67 ? -5.952 8.248 16.887 1.00 92.44 67 HIS A CA 1
ATOM 533 C C . HIS A 1 67 ? -5.825 7.326 15.673 1.00 92.44 67 HIS A C 1
ATOM 535 O O . HIS A 1 67 ? -4.755 6.762 15.414 1.00 92.44 67 HIS A O 1
ATOM 541 N N . ARG A 1 68 ? -6.905 7.205 14.906 1.00 90.69 68 ARG A N 1
ATOM 542 C CA . ARG A 1 68 ? -6.993 6.350 13.723 1.00 90.69 68 ARG A CA 1
ATOM 543 C C . ARG A 1 68 ? -5.883 6.652 12.713 1.00 90.69 68 ARG A C 1
ATOM 545 O O . ARG A 1 68 ? -5.226 5.730 12.242 1.00 90.69 68 ARG A O 1
ATOM 552 N N . LEU A 1 69 ? -5.612 7.934 12.457 1.00 89.19 69 LEU A N 1
ATOM 553 C CA . LEU A 1 69 ? -4.531 8.367 11.564 1.00 89.19 69 LEU A CA 1
ATOM 554 C C . LEU A 1 69 ? -3.143 7.983 12.092 1.00 89.19 69 LEU A C 1
ATOM 556 O O . LEU A 1 69 ? -2.354 7.409 11.349 1.00 89.19 69 LEU A O 1
ATOM 560 N N . CYS A 1 70 ? -2.866 8.209 13.381 1.00 91.06 70 CYS A N 1
ATOM 561 C CA . CYS A 1 70 ? -1.592 7.806 13.987 1.00 91.06 70 CYS A CA 1
ATOM 562 C C . CYS A 1 70 ? -1.376 6.291 13.883 1.00 91.06 70 CYS A C 1
ATOM 564 O O . CYS A 1 70 ? -0.266 5.827 13.622 1.00 91.06 70 CYS A O 1
ATOM 566 N N . LEU A 1 71 ? -2.442 5.507 14.062 1.00 92.06 71 LEU A N 1
ATOM 567 C CA . LEU A 1 71 ? -2.376 4.063 13.889 1.00 92.06 71 LEU A CA 1
ATOM 568 C C . LEU A 1 71 ? -2.123 3.681 12.421 1.00 92.06 71 LEU A C 1
ATOM 570 O O . LEU A 1 71 ? -1.337 2.775 12.167 1.00 92.06 71 LEU A O 1
ATOM 574 N N . TYR A 1 72 ? -2.712 4.377 11.447 1.00 91.62 72 TYR A N 1
ATOM 575 C CA . TYR A 1 72 ? -2.473 4.126 10.017 1.00 91.62 72 TYR A CA 1
ATOM 576 C C . TYR A 1 72 ? -1.038 4.436 9.601 1.00 91.62 72 TYR A C 1
ATOM 578 O O . TYR A 1 72 ? -0.403 3.618 8.936 1.00 91.62 72 TYR A O 1
ATOM 586 N N . GLU A 1 73 ? -0.493 5.563 10.054 1.00 89.75 73 GLU A N 1
ATOM 587 C CA . GLU A 1 73 ? 0.917 5.907 9.852 1.00 89.75 73 GLU A CA 1
ATOM 588 C C . GLU A 1 73 ? 1.846 4.858 10.472 1.00 89.75 73 GLU A C 1
ATOM 590 O O . GLU A 1 73 ? 2.852 4.472 9.879 1.00 89.75 73 GLU A O 1
ATOM 595 N N . TYR A 1 74 ? 1.486 4.326 11.640 1.00 91.81 74 TYR A N 1
ATOM 596 C CA . TYR A 1 74 ? 2.230 3.238 12.263 1.00 91.81 74 TYR A CA 1
ATOM 597 C C . TYR A 1 74 ? 2.172 1.940 11.432 1.00 91.81 74 TYR A C 1
ATOM 599 O O . TYR A 1 74 ? 3.208 1.312 11.186 1.00 91.81 74 TYR A O 1
ATOM 607 N N . LEU A 1 75 ? 0.981 1.563 10.952 1.00 92.25 75 LEU A N 1
ATOM 608 C CA . LEU A 1 75 ? 0.745 0.383 10.110 1.00 92.25 75 LEU A CA 1
ATOM 609 C C . LEU A 1 75 ? 1.379 0.494 8.713 1.00 92.25 75 LEU A C 1
ATOM 611 O O . LEU A 1 75 ? 1.631 -0.537 8.078 1.00 92.25 75 LEU A O 1
ATOM 615 N N . HIS A 1 76 ? 1.653 1.713 8.233 1.00 90.19 76 HIS A N 1
ATOM 616 C CA . HIS A 1 76 ? 2.282 1.980 6.935 1.00 90.19 76 HIS A CA 1
ATOM 617 C C . HIS A 1 76 ? 3.587 1.195 6.746 1.00 90.19 76 HIS A C 1
ATOM 619 O O . HIS A 1 76 ? 3.900 0.755 5.640 1.00 90.19 76 HIS A O 1
ATOM 625 N N . PHE A 1 77 ? 4.312 0.949 7.838 1.00 88.75 77 PHE A N 1
ATOM 626 C CA . PHE A 1 77 ? 5.581 0.220 7.870 1.00 88.75 77 PHE A CA 1
ATOM 627 C C . PHE A 1 77 ? 5.426 -1.274 8.211 1.00 88.75 77 PHE A C 1
ATOM 629 O O . PHE A 1 77 ? 6.342 -1.874 8.767 1.00 88.75 77 PHE A O 1
ATOM 636 N N . ASP A 1 78 ? 4.257 -1.861 7.929 1.00 87.00 78 ASP A N 1
ATOM 637 C CA . ASP A 1 78 ? 3.912 -3.271 8.193 1.00 87.00 78 ASP A CA 1
ATOM 638 C C . ASP A 1 78 ? 4.092 -3.715 9.655 1.00 87.00 78 ASP A C 1
ATOM 640 O O . ASP A 1 78 ? 4.371 -4.873 9.964 1.00 87.00 78 ASP A O 1
ATOM 644 N N . LYS A 1 79 ? 3.900 -2.783 10.591 1.00 89.25 79 LYS A N 1
ATOM 645 C CA . LYS A 1 79 ? 3.965 -3.062 12.027 1.00 89.25 79 LYS A CA 1
ATOM 646 C C . LYS A 1 79 ? 2.617 -3.590 12.508 1.00 89.25 79 LYS A C 1
ATOM 648 O O . LYS A 1 79 ? 1.625 -2.886 12.412 1.00 89.25 79 LYS A O 1
ATOM 653 N N . ARG A 1 80 ? 2.568 -4.807 13.057 1.00 91.69 80 ARG A N 1
ATOM 654 C CA . ARG A 1 80 ? 1.320 -5.463 13.525 1.00 91.69 80 ARG A CA 1
ATOM 655 C C . ARG A 1 80 ? 1.272 -5.690 15.035 1.00 91.69 80 ARG A C 1
ATOM 657 O O . ARG A 1 80 ? 0.638 -6.623 15.519 1.00 91.69 80 ARG A O 1
ATOM 664 N N . ARG A 1 81 ? 2.015 -4.874 15.780 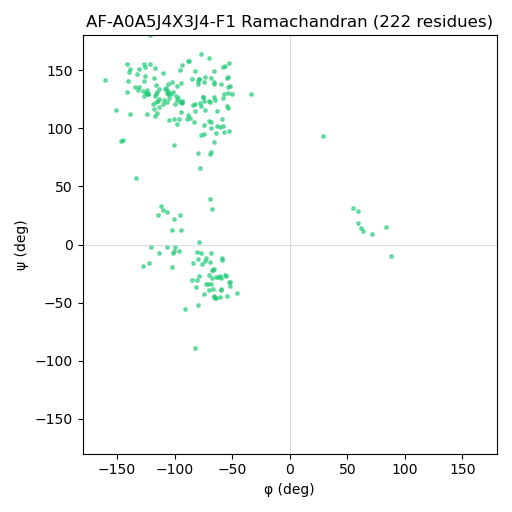1.00 95.50 81 ARG A N 1
ATOM 665 C CA . ARG A 1 81 ? 2.156 -4.975 17.234 1.00 95.50 81 ARG A CA 1
ATOM 666 C C . ARG A 1 81 ? 1.823 -3.635 17.860 1.00 95.50 81 ARG A C 1
ATOM 668 O O . ARG A 1 81 ? 2.150 -2.599 17.293 1.00 95.50 81 ARG A O 1
ATOM 675 N N . CYS A 1 82 ? 1.133 -3.649 18.990 1.00 95.69 82 CYS A N 1
ATOM 676 C CA . CYS A 1 82 ? 0.719 -2.442 19.684 1.00 95.69 82 CYS A CA 1
ATOM 677 C C . CYS A 1 82 ? 1.951 -1.572 20.007 1.00 95.69 82 CYS A C 1
ATOM 679 O O . CYS A 1 82 ? 2.892 -2.088 20.613 1.00 95.69 82 CYS A O 1
ATOM 681 N N . PRO A 1 83 ? 1.956 -0.268 19.671 1.00 93.75 83 PRO A N 1
ATOM 682 C CA . PRO A 1 83 ? 3.063 0.634 19.998 1.00 93.75 83 PRO A CA 1
ATOM 683 C C . PRO A 1 83 ? 3.406 0.700 21.495 1.00 93.75 83 PRO A C 1
ATOM 685 O O . PRO A 1 83 ? 4.550 0.981 21.836 1.00 93.75 83 PRO A O 1
ATOM 688 N N . ASN A 1 84 ? 2.437 0.425 22.375 1.00 93.88 84 ASN A N 1
ATOM 689 C CA . ASN A 1 84 ? 2.600 0.551 23.825 1.00 93.88 84 ASN A CA 1
ATOM 690 C C . ASN A 1 84 ? 3.088 -0.738 24.489 1.00 93.88 84 ASN A C 1
ATOM 692 O O . ASN A 1 84 ? 4.084 -0.732 25.203 1.00 93.88 84 ASN A O 1
ATOM 696 N N . CYS A 1 85 ? 2.368 -1.844 24.288 1.00 96.19 85 CYS A N 1
ATOM 697 C CA . CYS A 1 85 ? 2.649 -3.111 24.973 1.00 96.19 85 CYS A CA 1
ATOM 698 C C . CYS A 1 85 ? 3.280 -4.170 24.070 1.00 96.19 85 CYS A C 1
ATOM 700 O O . CYS A 1 85 ? 3.576 -5.270 24.528 1.00 96.19 85 CYS A O 1
ATOM 702 N N . ASN A 1 86 ? 3.464 -3.865 22.782 1.00 95.75 86 ASN A N 1
ATOM 703 C CA . ASN A 1 86 ? 4.010 -4.781 21.788 1.00 95.75 86 ASN A CA 1
ATOM 704 C C . ASN A 1 86 ? 3.189 -6.077 21.612 1.00 95.75 86 ASN A C 1
ATOM 706 O O . ASN A 1 86 ? 3.711 -7.049 21.078 1.00 95.75 86 ASN A O 1
ATOM 710 N N . GLN A 1 87 ? 1.924 -6.127 22.041 1.00 97.12 87 GLN A N 1
ATOM 711 C CA . GLN A 1 87 ? 1.024 -7.256 21.778 1.00 97.12 87 GLN A CA 1
ATOM 712 C C . GLN A 1 87 ? 0.557 -7.236 20.316 1.00 97.12 87 GLN A C 1
ATOM 714 O O . GLN A 1 87 ? 0.284 -6.167 19.773 1.00 97.12 87 GLN A O 1
ATOM 719 N N . GLU A 1 88 ? 0.479 -8.397 19.669 1.00 96.25 88 GLU A N 1
ATOM 720 C CA . GLU A 1 88 ? -0.096 -8.510 18.322 1.00 96.25 88 GLU A CA 1
ATOM 721 C C . GLU A 1 88 ? -1.591 -8.185 18.329 1.00 96.25 88 GLU A C 1
ATOM 723 O O . GLU A 1 88 ? -2.274 -8.414 19.326 1.00 96.25 88 GLU A O 1
ATOM 728 N N . PHE A 1 89 ? -2.088 -7.634 17.223 1.00 94.81 89 PHE A N 1
ATOM 729 C CA . PHE A 1 89 ? -3.502 -7.303 17.061 1.00 94.81 89 PHE A CA 1
ATOM 730 C C . PHE A 1 89 ? -3.985 -7.593 15.636 1.00 94.81 89 PHE A C 1
ATOM 732 O O . PHE A 1 89 ? -3.196 -7.601 14.684 1.00 94.81 89 PHE A O 1
ATOM 739 N N . SER A 1 90 ? -5.291 -7.828 15.482 1.00 93.62 90 SER A N 1
ATOM 740 C CA . SER A 1 90 ? -5.914 -8.070 14.180 1.00 93.62 90 SER A CA 1
ATOM 741 C C . SER A 1 90 ? -6.028 -6.800 13.332 1.00 93.62 90 SER A C 1
ATOM 743 O O . SER A 1 90 ? -6.325 -5.719 13.828 1.00 93.62 90 SER A O 1
ATOM 745 N N . LEU A 1 91 ? -5.858 -6.937 12.013 1.00 92.31 91 LEU A N 1
ATOM 746 C CA . LEU A 1 91 ? -6.025 -5.846 11.039 1.00 92.31 91 LEU A CA 1
ATOM 747 C C . LEU A 1 91 ? -7.431 -5.793 10.423 1.00 92.31 91 LEU A C 1
ATOM 749 O O . LEU A 1 91 ? -7.631 -5.103 9.424 1.00 92.31 91 LEU A O 1
ATOM 753 N N . SER A 1 92 ? -8.406 -6.523 10.968 1.00 91.44 92 SER A N 1
ATOM 754 C CA . SER A 1 92 ? -9.768 -6.611 10.414 1.00 91.44 92 SER A CA 1
ATOM 755 C C . SER A 1 92 ? -10.410 -5.239 10.162 1.00 91.44 92 SER A C 1
ATOM 757 O O . SER A 1 92 ? -11.063 -5.051 9.140 1.00 91.44 92 SER A O 1
ATOM 759 N N . PHE A 1 93 ? -10.144 -4.254 11.025 1.00 90.62 93 PHE A N 1
ATOM 760 C CA . PHE A 1 93 ? -10.669 -2.887 10.919 1.00 90.62 93 PHE A CA 1
ATOM 761 C C . PHE A 1 93 ? -10.097 -2.062 9.746 1.00 90.62 93 PHE A C 1
ATOM 763 O O . PHE A 1 93 ? -10.655 -1.022 9.400 1.00 90.62 93 PHE A O 1
ATOM 770 N N . VAL A 1 94 ? -8.995 -2.498 9.123 1.00 91.56 94 VAL A N 1
ATOM 771 C CA . VAL A 1 94 ? -8.369 -1.826 7.960 1.00 91.56 94 VAL A CA 1
ATOM 772 C C . VAL A 1 94 ? -8.254 -2.701 6.723 1.00 91.56 94 VAL A C 1
ATOM 774 O O . VAL A 1 94 ? -8.047 -2.173 5.632 1.00 91.56 94 VAL A O 1
ATOM 777 N N . GLN A 1 95 ? -8.396 -4.019 6.860 1.00 89.88 95 GLN A N 1
ATOM 778 C CA . GLN A 1 95 ? -8.287 -4.976 5.759 1.00 89.88 95 GLN A CA 1
ATOM 779 C C . GLN A 1 95 ? -9.051 -4.575 4.487 1.00 89.88 95 GLN A C 1
ATOM 781 O O . GLN A 1 95 ? -8.460 -4.726 3.423 1.00 89.88 95 GLN A O 1
ATOM 786 N N . PRO A 1 96 ? -10.285 -4.030 4.544 1.00 91.44 96 PRO A N 1
ATOM 787 C CA . PRO A 1 96 ? -11.036 -3.660 3.339 1.00 91.44 96 PRO A CA 1
ATOM 788 C C . PRO A 1 96 ? -10.421 -2.521 2.515 1.00 91.44 96 PRO A C 1
ATOM 790 O O . PRO A 1 96 ? -10.728 -2.380 1.335 1.00 91.44 96 PRO A O 1
ATOM 793 N N . ILE A 1 97 ? -9.565 -1.697 3.124 1.00 90.75 97 ILE A N 1
ATOM 794 C CA . ILE A 1 97 ? -8.994 -0.496 2.498 1.00 90.75 97 ILE A CA 1
ATOM 795 C C . ILE A 1 97 ? -7.465 -0.528 2.416 1.00 90.75 97 ILE A C 1
ATOM 797 O O . ILE A 1 97 ? -6.876 0.415 1.890 1.00 90.75 97 ILE A O 1
ATOM 801 N N . MET A 1 98 ? -6.819 -1.577 2.935 1.00 93.38 98 MET A N 1
ATOM 802 C CA . MET A 1 98 ? -5.364 -1.689 3.041 1.00 93.38 98 MET A CA 1
ATOM 803 C C . MET A 1 98 ? -4.754 -2.418 1.837 1.00 93.38 98 MET A C 1
ATOM 805 O O . MET A 1 98 ? -5.031 -3.586 1.578 1.00 93.38 98 MET A O 1
ATOM 809 N N . TRP A 1 99 ? -3.853 -1.728 1.151 1.00 92.88 99 TRP A N 1
ATOM 810 C CA . TRP A 1 99 ? -3.091 -2.180 -0.004 1.00 92.88 99 TRP A CA 1
ATOM 811 C C . TRP A 1 99 ? -1.650 -2.432 0.404 1.00 92.88 99 TRP A C 1
ATOM 813 O O . TRP A 1 99 ? -0.969 -1.514 0.859 1.00 92.88 99 TRP A O 1
ATOM 823 N N . SER A 1 100 ? -1.148 -3.643 0.195 1.00 93.62 100 SER A N 1
ATOM 824 C CA . SER A 1 100 ? 0.253 -3.944 0.485 1.00 93.62 100 SER A CA 1
ATOM 825 C C . SER A 1 100 ? 1.076 -3.861 -0.795 1.00 93.62 100 SER A C 1
ATOM 827 O O . SER A 1 100 ? 0.799 -4.540 -1.782 1.00 93.62 100 SER A O 1
ATOM 829 N N . VAL A 1 101 ? 2.121 -3.041 -0.781 1.00 93.69 101 VAL A N 1
ATOM 830 C CA . VA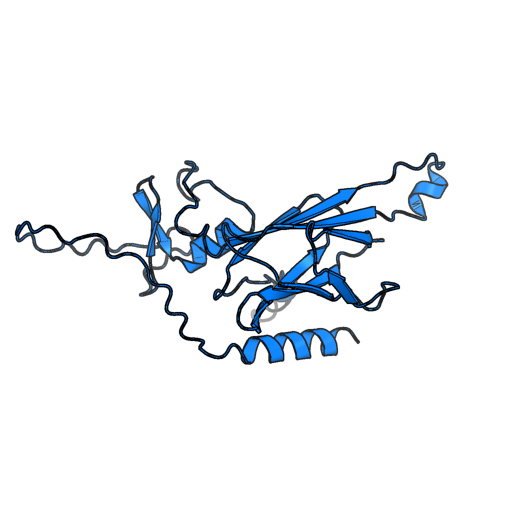L A 1 101 ? 3.105 -2.957 -1.861 1.00 93.69 101 VAL A CA 1
ATOM 831 C C . VAL A 1 101 ? 4.409 -3.537 -1.346 1.00 93.69 101 VAL A C 1
ATOM 833 O O . VAL A 1 101 ? 4.961 -3.066 -0.350 1.00 93.69 101 VAL A O 1
ATOM 836 N N . LYS A 1 102 ? 4.889 -4.581 -2.019 1.00 91.94 102 LYS A N 1
ATOM 837 C CA . LYS A 1 102 ? 6.122 -5.278 -1.665 1.00 91.94 102 LYS A CA 1
ATOM 838 C C . LYS A 1 102 ? 7.156 -5.065 -2.755 1.00 91.94 102 LYS A C 1
ATOM 840 O O . LYS A 1 102 ? 6.952 -5.508 -3.887 1.00 91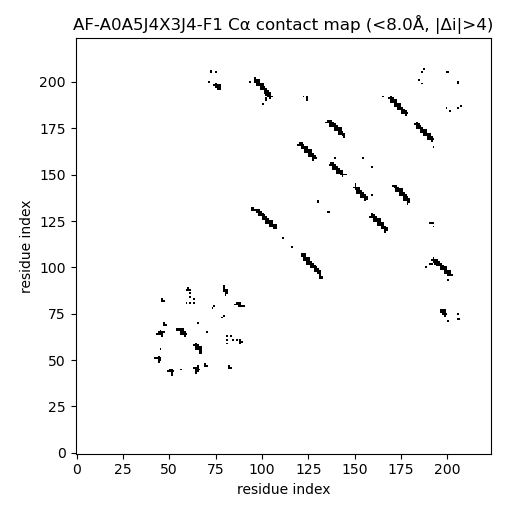.94 102 LYS A O 1
ATOM 845 N N . ASN A 1 103 ? 8.274 -4.442 -2.399 1.00 91.06 103 ASN A N 1
ATOM 846 C CA . ASN A 1 103 ? 9.460 -4.416 -3.236 1.00 91.06 103 ASN A CA 1
ATOM 847 C C . ASN A 1 103 ? 10.490 -5.432 -2.723 1.00 91.06 103 ASN A C 1
ATOM 849 O O . ASN A 1 103 ? 10.818 -5.496 -1.538 1.00 91.06 103 ASN A O 1
ATOM 853 N N . LEU A 1 104 ? 11.013 -6.250 -3.624 1.00 82.88 104 LEU A N 1
ATOM 854 C CA . LEU A 1 104 ? 12.057 -7.226 -3.346 1.00 82.88 104 LEU A CA 1
ATOM 855 C C . LEU A 1 104 ? 13.281 -6.858 -4.171 1.00 82.88 104 LEU A C 1
ATOM 857 O O . LEU A 1 104 ? 13.257 -6.987 -5.396 1.00 82.88 104 LEU A O 1
ATOM 861 N N . GLY A 1 105 ? 14.338 -6.406 -3.501 1.00 76.00 105 GLY A N 1
ATOM 862 C CA . GLY A 1 105 ? 15.644 -6.260 -4.121 1.00 76.00 105 GLY A CA 1
ATOM 863 C C . GLY A 1 105 ? 16.287 -7.624 -4.334 1.00 76.00 105 GLY A C 1
ATOM 864 O O . GLY A 1 105 ? 16.575 -8.347 -3.384 1.00 76.00 105 GLY A O 1
ATOM 865 N N . LEU A 1 106 ? 16.497 -7.980 -5.593 1.00 71.38 106 LEU A N 1
ATOM 866 C CA . LEU A 1 106 ? 17.213 -9.166 -6.030 1.00 71.38 106 LEU A CA 1
ATOM 867 C C . LEU A 1 106 ? 18.588 -8.711 -6.521 1.00 71.38 106 LEU A C 1
ATOM 869 O O . LEU A 1 106 ? 18.719 -8.067 -7.567 1.00 71.38 106 LEU A O 1
ATOM 873 N N . SER A 1 107 ? 19.620 -9.013 -5.735 1.00 65.50 107 SER A N 1
ATOM 874 C CA . SER A 1 107 ? 20.999 -8.838 -6.181 1.00 65.50 107 SER A CA 1
ATOM 875 C C . SER A 1 107 ? 21.336 -9.967 -7.145 1.00 65.50 107 SER A C 1
ATOM 877 O O . SER A 1 107 ? 21.157 -11.138 -6.810 1.00 65.50 107 SER A O 1
ATOM 879 N N . ILE A 1 108 ? 21.828 -9.631 -8.336 1.00 57.72 108 ILE A N 1
ATOM 880 C CA . ILE A 1 108 ? 22.458 -10.641 -9.179 1.00 57.72 108 ILE A CA 1
ATOM 881 C C . ILE A 1 108 ? 23.899 -10.778 -8.707 1.00 57.72 108 ILE A C 1
ATOM 883 O O . ILE A 1 108 ? 24.741 -9.918 -8.981 1.00 57.72 108 ILE A O 1
ATOM 887 N N . GLU A 1 109 ? 24.190 -11.875 -8.010 1.00 50.22 109 GLU A N 1
ATOM 888 C CA . GLU A 1 109 ? 25.567 -12.310 -7.819 1.00 50.22 109 GLU A CA 1
ATOM 889 C C . GLU A 1 109 ? 26.149 -12.647 -9.186 1.00 50.22 109 GLU A C 1
ATOM 891 O O . GLU A 1 109 ? 25.862 -13.667 -9.807 1.00 50.22 109 GLU A O 1
ATOM 896 N N . SER A 1 110 ? 26.939 -11.723 -9.698 1.00 49.69 110 SER A N 1
ATOM 897 C CA . SER A 1 110 ? 27.710 -11.923 -10.905 1.00 49.69 110 SER A CA 1
ATOM 898 C C . SER A 1 110 ? 29.110 -12.383 -10.506 1.00 49.69 110 SER A C 1
ATOM 900 O O . SER A 1 110 ? 29.698 -11.871 -9.548 1.00 49.69 110 SER A O 1
ATOM 902 N N . ASN A 1 111 ? 29.657 -13.346 -11.254 1.00 48.41 111 ASN A N 1
ATOM 903 C CA . ASN A 1 111 ? 31.011 -13.904 -11.096 1.00 48.41 111 ASN A CA 1
ATOM 904 C C . ASN A 1 111 ? 32.120 -12.895 -11.471 1.00 48.41 111 ASN A C 1
ATOM 906 O O . ASN A 1 111 ? 33.107 -13.237 -12.118 1.00 48.41 111 ASN A O 1
ATOM 910 N N . PHE A 1 112 ? 31.950 -11.624 -11.117 1.00 52.94 112 PHE A N 1
ATOM 911 C CA . PHE A 1 112 ? 32.885 -10.557 -11.418 1.00 52.94 112 PHE A CA 1
ATOM 912 C C . PHE A 1 112 ? 33.996 -10.480 -10.366 1.00 52.94 112 PHE A C 1
ATOM 914 O O . PHE A 1 112 ? 33.773 -10.635 -9.160 1.00 52.94 112 PHE A O 1
ATOM 921 N N . THR A 1 113 ? 35.208 -10.183 -10.835 1.00 59.31 113 THR A N 1
ATOM 922 C CA . THR A 1 113 ? 36.365 -9.867 -9.981 1.00 59.31 113 THR A CA 1
ATOM 923 C C . THR A 1 113 ? 36.062 -8.659 -9.078 1.00 59.31 113 THR A C 1
ATOM 925 O O . THR A 1 113 ? 35.256 -7.796 -9.431 1.00 59.31 113 THR A O 1
ATOM 928 N N . GLN A 1 114 ? 36.702 -8.550 -7.905 1.00 55.19 114 GLN A N 1
ATOM 929 C CA . GLN A 1 114 ? 36.451 -7.454 -6.943 1.00 55.19 114 GLN A CA 1
ATOM 930 C C . GLN A 1 114 ? 36.556 -6.043 -7.565 1.00 55.19 114 GLN A C 1
ATOM 932 O O . GLN A 1 114 ? 35.791 -5.156 -7.195 1.00 55.19 114 GLN A O 1
ATOM 937 N N . ALA A 1 115 ? 37.422 -5.844 -8.566 1.00 55.28 115 ALA A N 1
ATOM 938 C CA . ALA A 1 115 ? 37.555 -4.574 -9.290 1.00 55.28 115 ALA A CA 1
ATOM 939 C C . ALA A 1 115 ? 36.350 -4.239 -10.200 1.00 55.28 115 ALA A C 1
ATOM 941 O O . ALA A 1 115 ? 36.066 -3.069 -10.456 1.00 55.28 115 ALA A O 1
ATOM 942 N N . GLN A 1 116 ? 35.622 -5.253 -10.676 1.00 55.12 116 GLN A N 1
ATOM 943 C CA . GLN A 1 116 ? 34.412 -5.109 -11.494 1.00 55.12 116 GLN A CA 1
ATOM 944 C C . GLN A 1 116 ? 33.155 -4.910 -10.626 1.00 55.12 116 GLN A C 1
ATOM 946 O O . GLN A 1 116 ? 32.261 -4.162 -11.021 1.00 55.12 116 GLN A O 1
ATOM 951 N N . LYS A 1 117 ? 33.124 -5.474 -9.406 1.00 52.88 117 LYS A N 1
ATOM 952 C CA . LYS A 1 117 ? 32.029 -5.281 -8.431 1.00 52.88 117 LYS A CA 1
ATOM 953 C C . LYS A 1 117 ? 31.816 -3.817 -8.023 1.00 52.88 117 LYS A C 1
ATOM 955 O O . LYS A 1 117 ? 30.693 -3.430 -7.725 1.00 52.88 117 LYS A O 1
ATOM 960 N N . LEU A 1 118 ? 32.869 -2.995 -8.045 1.00 53.84 118 LEU A N 1
ATOM 961 C CA . LEU A 1 118 ? 32.790 -1.560 -7.735 1.00 53.84 118 LEU A CA 1
ATOM 962 C C . LEU A 1 118 ? 32.187 -0.713 -8.870 1.00 53.84 118 LEU A C 1
ATOM 964 O O . LEU A 1 118 ? 31.800 0.426 -8.628 1.00 53.84 118 LEU A O 1
ATOM 968 N N . ARG A 1 119 ? 32.116 -1.230 -10.107 1.00 55.31 119 ARG A N 1
ATOM 969 C CA . ARG A 1 119 ? 31.727 -0.435 -11.288 1.00 55.31 119 ARG A CA 1
ATOM 970 C C . ARG A 1 119 ? 30.288 -0.650 -11.756 1.00 55.31 119 ARG A C 1
ATOM 972 O O . ARG A 1 119 ? 29.776 0.213 -12.461 1.00 55.31 119 ARG A O 1
ATOM 979 N N . GLN A 1 120 ? 29.622 -1.742 -11.375 1.00 56.88 120 GLN A N 1
ATOM 980 C CA . GLN A 1 120 ? 28.220 -1.991 -11.733 1.00 56.88 120 GLN A CA 1
ATOM 981 C C . GLN A 1 120 ? 27.488 -2.753 -10.621 1.00 56.88 120 GLN A C 1
ATOM 983 O O . GLN A 1 120 ? 27.433 -3.977 -10.628 1.00 56.88 120 GLN A O 1
ATOM 988 N N . GLN A 1 121 ? 26.899 -2.022 -9.673 1.00 67.38 121 GLN A N 1
ATOM 989 C CA . GLN A 1 121 ? 25.871 -2.566 -8.784 1.00 67.38 121 GLN A CA 1
ATOM 990 C C . GLN A 1 121 ? 24.511 -2.117 -9.302 1.00 67.38 121 GLN A C 1
ATOM 992 O O . GLN A 1 121 ? 24.006 -1.077 -8.894 1.00 67.38 121 GLN A O 1
ATOM 997 N N . TRP A 1 122 ? 23.940 -2.866 -10.237 1.00 74.81 122 TRP A N 1
ATOM 998 C CA . TRP A 1 122 ? 22.514 -2.764 -10.512 1.00 74.81 122 TRP A CA 1
ATOM 999 C C . TRP A 1 122 ? 21.798 -3.891 -9.765 1.00 74.81 122 TRP A C 1
ATOM 1001 O O . TRP A 1 122 ? 22.259 -5.030 -9.749 1.00 74.81 122 TRP A O 1
ATOM 1011 N N . SER A 1 123 ? 20.680 -3.563 -9.131 1.00 81.38 123 SER A N 1
ATOM 1012 C CA . SER A 1 123 ? 19.785 -4.514 -8.474 1.00 81.38 123 SER A CA 1
ATOM 1013 C C . SER A 1 123 ? 18.535 -4.678 -9.330 1.00 81.38 123 SER A C 1
ATOM 1015 O O . SER A 1 123 ? 17.994 -3.687 -9.826 1.00 81.38 123 SER A O 1
ATOM 1017 N N . ILE A 1 124 ? 18.041 -5.906 -9.494 1.00 87.12 124 ILE A N 1
ATOM 1018 C CA . ILE A 1 124 ? 16.688 -6.104 -10.025 1.00 87.12 124 ILE A CA 1
ATOM 1019 C C . ILE A 1 124 ? 15.721 -5.930 -8.867 1.00 87.12 124 ILE A C 1
ATOM 1021 O O . ILE A 1 124 ? 15.776 -6.665 -7.891 1.00 87.12 124 ILE A O 1
ATOM 1025 N N . ILE A 1 125 ? 14.810 -4.979 -8.980 1.00 89.81 125 ILE A N 1
ATOM 1026 C CA . ILE A 1 125 ? 13.720 -4.801 -8.034 1.00 89.81 125 ILE A CA 1
ATOM 1027 C C . ILE A 1 125 ? 12.471 -5.425 -8.625 1.00 89.81 125 ILE A C 1
ATOM 1029 O O . ILE A 1 125 ? 12.003 -5.026 -9.691 1.00 89.81 125 ILE A O 1
ATOM 1033 N N . LYS A 1 126 ? 11.916 -6.391 -7.901 1.00 93.31 126 LYS A N 1
ATOM 1034 C CA . LYS A 1 126 ? 10.598 -6.958 -8.162 1.00 93.31 126 LYS A CA 1
ATOM 1035 C C . LYS A 1 126 ? 9.583 -6.220 -7.301 1.00 93.31 126 LYS A C 1
ATOM 1037 O O . LYS A 1 126 ? 9.631 -6.317 -6.077 1.00 93.31 126 LYS A O 1
ATOM 1042 N N . LEU A 1 127 ? 8.682 -5.480 -7.935 1.00 94.94 127 LEU A N 1
ATOM 1043 C CA . LEU A 1 127 ? 7.617 -4.734 -7.271 1.00 94.94 127 LEU A CA 1
ATOM 1044 C C . LEU A 1 127 ? 6.292 -5.460 -7.479 1.00 94.94 127 LEU A C 1
ATOM 1046 O O . LEU A 1 127 ? 5.924 -5.729 -8.620 1.00 94.94 127 LEU A O 1
ATOM 1050 N N . ARG A 1 128 ? 5.577 -5.754 -6.393 1.00 96.06 128 ARG A N 1
ATOM 1051 C CA . ARG A 1 128 ? 4.291 -6.455 -6.422 1.00 96.06 128 ARG A CA 1
ATOM 1052 C C . ARG A 1 128 ? 3.246 -5.717 -5.594 1.00 96.06 128 ARG A C 1
ATOM 1054 O O . ARG A 1 128 ? 3.527 -5.304 -4.468 1.00 96.06 128 ARG A O 1
ATOM 1061 N N . VAL A 1 129 ? 2.045 -5.595 -6.150 1.00 95.25 129 VAL A N 1
ATOM 1062 C CA . VAL A 1 129 ? 0.890 -4.965 -5.500 1.00 95.25 129 VAL A CA 1
ATOM 1063 C C . VAL A 1 129 ? -0.098 -6.037 -5.060 1.00 95.25 129 VAL A C 1
ATOM 1065 O O . VAL A 1 129 ? -0.452 -6.913 -5.847 1.00 95.25 129 VAL A O 1
ATOM 1068 N N . PHE A 1 130 ? -0.555 -5.945 -3.816 1.00 94.25 130 PHE A N 1
ATOM 1069 C CA . PHE A 1 130 ? -1.584 -6.805 -3.248 1.00 94.25 130 PHE A CA 1
ATOM 1070 C C . PHE A 1 130 ? -2.818 -5.960 -2.904 1.00 94.25 130 PHE A C 1
ATOM 1072 O O . PHE A 1 130 ? -2.721 -5.091 -2.028 1.00 94.25 130 PHE A O 1
ATOM 1079 N N . PRO A 1 131 ? -3.955 -6.171 -3.593 1.00 92.44 131 PRO A N 1
ATOM 1080 C CA . PRO A 1 131 ? -5.194 -5.489 -3.253 1.00 92.44 131 PRO A CA 1
ATOM 1081 C C . PRO A 1 131 ? -5.783 -5.989 -1.927 1.00 92.44 131 PRO A C 1
ATOM 1083 O O . PRO A 1 131 ? -5.496 -7.118 -1.512 1.00 92.44 131 PRO A O 1
ATOM 1086 N N . PRO A 1 132 ? -6.669 -5.190 -1.309 1.00 91.88 132 PRO A N 1
ATOM 1087 C CA . PRO A 1 132 ? -7.580 -5.666 -0.282 1.00 91.88 132 PRO A CA 1
ATOM 1088 C C . PRO A 1 132 ? -8.395 -6.886 -0.750 1.00 91.88 132 PRO A C 1
ATOM 1090 O O . PRO A 1 132 ? -8.627 -7.058 -1.955 1.00 91.88 132 PRO A O 1
ATOM 1093 N N . PRO A 1 133 ? -8.897 -7.716 0.182 1.00 88.38 133 PRO A N 1
ATOM 1094 C CA . PRO A 1 133 ? -9.822 -8.794 -0.151 1.00 88.38 133 PRO A CA 1
ATOM 1095 C C . PRO A 1 133 ? -11.040 -8.275 -0.925 1.00 88.38 133 PRO A C 1
ATOM 1097 O O . PRO A 1 133 ? -11.561 -7.203 -0.627 1.00 88.38 133 PRO A O 1
ATOM 1100 N N . ASN A 1 134 ? -11.521 -9.061 -1.890 1.00 89.12 134 ASN A N 1
ATOM 1101 C CA . ASN A 1 134 ? -12.708 -8.764 -2.706 1.00 89.12 134 ASN A CA 1
ATOM 1102 C C . ASN A 1 134 ? -12.610 -7.513 -3.601 1.00 89.12 134 ASN A C 1
ATOM 1104 O O . ASN A 1 134 ? -13.614 -7.103 -4.184 1.00 89.12 134 ASN A O 1
ATOM 1108 N N . ILE A 1 135 ? -11.423 -6.923 -3.762 1.00 89.62 135 ILE A N 1
ATOM 1109 C CA . ILE A 1 135 ? -11.200 -5.833 -4.714 1.00 89.62 135 ILE A CA 1
ATOM 1110 C C . ILE A 1 135 ? -10.698 -6.391 -6.046 1.00 89.62 135 ILE A C 1
ATOM 1112 O O . ILE A 1 135 ? -9.652 -7.037 -6.121 1.00 89.62 135 ILE A O 1
ATOM 1116 N N . TYR A 1 136 ? -11.435 -6.081 -7.114 1.00 91.25 136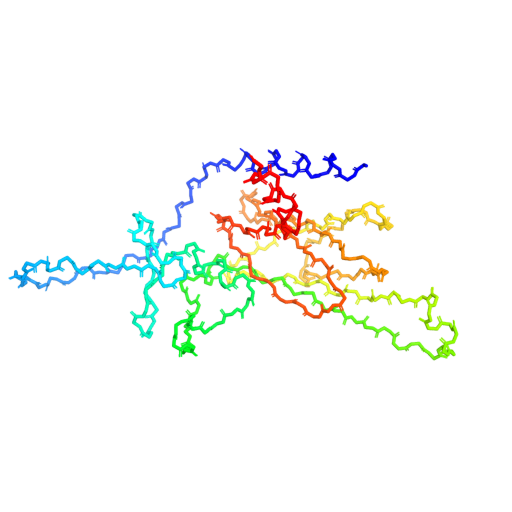 TYR A N 1
ATOM 1117 C CA . TYR A 1 136 ? -11.044 -6.372 -8.491 1.00 91.25 136 TYR A CA 1
ATOM 1118 C C . TYR A 1 136 ? -10.355 -5.155 -9.105 1.00 91.25 136 TYR A C 1
ATOM 1120 O O . TYR A 1 136 ? -10.919 -4.059 -9.160 1.00 91.25 136 TYR A O 1
ATOM 1128 N N . ILE A 1 137 ? -9.125 -5.362 -9.567 1.00 93.06 137 ILE A N 1
ATOM 1129 C CA . ILE A 1 137 ? -8.341 -4.342 -10.255 1.00 93.06 137 ILE A CA 1
ATOM 1130 C C . ILE A 1 137 ? -8.554 -4.503 -11.757 1.00 93.06 137 ILE A C 1
ATOM 1132 O O . ILE A 1 137 ? -8.251 -5.556 -12.311 1.00 93.06 137 ILE A O 1
ATOM 1136 N N . ASN A 1 138 ? -9.014 -3.439 -12.411 1.00 94.00 138 ASN A N 1
ATOM 1137 C CA . ASN A 1 138 ? -9.153 -3.408 -13.866 1.00 94.00 138 ASN A CA 1
ATOM 1138 C C . ASN A 1 138 ? -7.818 -3.095 -14.537 1.00 94.00 138 ASN A C 1
ATOM 1140 O O . ASN A 1 138 ?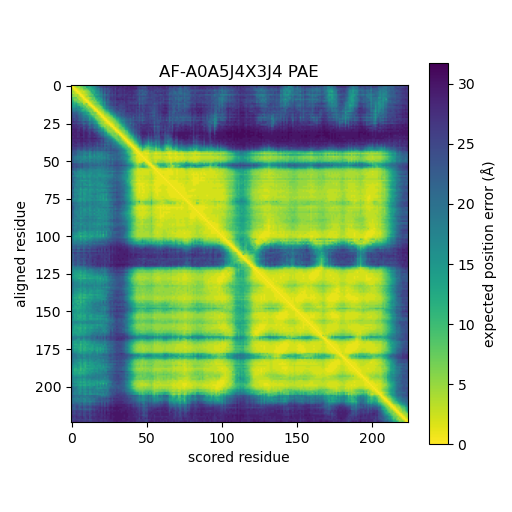 -7.522 -3.586 -15.624 1.00 94.00 138 ASN A O 1
ATOM 1144 N N . LYS A 1 139 ? -7.027 -2.222 -13.903 1.00 95.75 139 LYS A N 1
ATOM 1145 C CA . LYS A 1 139 ? -5.790 -1.705 -14.478 1.00 95.75 139 LYS A CA 1
ATOM 1146 C C . LYS A 1 139 ? -4.863 -1.120 -13.420 1.00 95.75 139 LYS A C 1
ATOM 1148 O O . LYS A 1 139 ? -5.329 -0.416 -12.528 1.00 95.75 139 LYS A O 1
ATOM 1153 N N . ILE A 1 140 ? -3.558 -1.340 -13.563 1.00 96.81 140 ILE A N 1
ATOM 1154 C CA . ILE A 1 140 ? -2.510 -0.620 -12.828 1.00 96.81 140 ILE A CA 1
ATOM 1155 C C . ILE A 1 140 ? -1.539 0.009 -13.813 1.00 96.81 140 ILE A C 1
ATOM 1157 O O . ILE A 1 140 ? -1.014 -0.671 -14.694 1.00 96.81 140 ILE A O 1
ATOM 1161 N N . ARG A 1 141 ? -1.255 1.296 -13.625 1.00 97.25 141 ARG A N 1
ATOM 1162 C CA . ARG A 1 141 ? -0.183 2.017 -14.309 1.00 97.25 141 ARG A CA 1
ATOM 1163 C C . ARG A 1 141 ? 0.940 2.328 -13.327 1.00 97.25 141 ARG A C 1
ATOM 1165 O O . ARG A 1 141 ? 0.713 2.950 -12.294 1.00 97.25 141 ARG A O 1
ATOM 1172 N N . PHE A 1 142 ? 2.151 1.903 -13.665 1.00 96.75 142 PHE A N 1
ATOM 1173 C CA . PHE A 1 142 ? 3.384 2.209 -12.948 1.00 96.75 142 PHE A CA 1
ATOM 1174 C C . PHE A 1 142 ? 4.118 3.317 -13.693 1.00 96.75 142 PHE A C 1
ATOM 1176 O O . PHE A 1 142 ? 4.687 3.082 -14.760 1.00 96.75 142 PHE A O 1
ATOM 1183 N N . PHE A 1 143 ? 4.122 4.516 -13.126 1.00 95.75 143 PHE A N 1
ATOM 1184 C CA . PHE A 1 143 ? 4.880 5.650 -13.631 1.00 95.75 143 PHE A CA 1
ATOM 1185 C C . PHE A 1 143 ? 6.271 5.643 -12.999 1.00 95.75 143 PHE A C 1
ATOM 1187 O O . PHE A 1 143 ? 6.443 5.901 -11.805 1.00 95.75 143 PHE A O 1
ATOM 1194 N N . LEU A 1 144 ? 7.259 5.306 -13.819 1.00 93.44 144 LEU A N 1
ATOM 1195 C CA . LEU A 1 144 ? 8.661 5.184 -13.448 1.00 93.44 144 LEU A CA 1
ATOM 1196 C C . LEU A 1 144 ? 9.397 6.501 -13.723 1.00 93.44 144 LEU A C 1
ATOM 1198 O O . LEU A 1 144 ? 9.019 7.282 -14.599 1.00 93.44 144 LEU A O 1
ATOM 1202 N N . HIS A 1 145 ? 10.489 6.737 -12.994 1.00 89.75 145 HIS A N 1
ATOM 1203 C CA . HIS A 1 145 ? 11.360 7.889 -13.229 1.00 89.75 145 HIS A CA 1
ATOM 1204 C C . HIS A 1 145 ? 11.819 7.964 -14.710 1.00 89.75 145 HIS A C 1
ATOM 1206 O O . HIS A 1 145 ? 12.129 6.933 -15.305 1.00 89.75 145 HIS A O 1
ATOM 1212 N N . PRO A 1 146 ? 11.972 9.154 -15.321 1.00 87.31 146 PRO A N 1
ATOM 1213 C CA . PRO A 1 146 ? 12.390 9.276 -16.727 1.00 87.31 146 PRO A CA 1
ATOM 1214 C C . PRO A 1 146 ? 13.752 8.655 -17.087 1.00 87.31 146 PRO A C 1
ATOM 1216 O O . PRO A 1 146 ? 14.083 8.548 -18.261 1.00 87.31 146 PRO A O 1
ATOM 1219 N N . ALA A 1 147 ? 14.556 8.270 -16.092 1.00 84.62 147 ALA A N 1
ATOM 1220 C CA . ALA A 1 147 ? 15.824 7.567 -16.302 1.00 84.62 147 ALA A CA 1
ATOM 1221 C C . ALA A 1 147 ? 15.643 6.096 -16.725 1.00 84.62 147 ALA A C 1
ATOM 1223 O O . ALA A 1 147 ? 16.604 5.472 -17.169 1.00 84.62 147 ALA A O 1
ATOM 1224 N N . PHE A 1 148 ? 14.441 5.531 -16.578 1.00 86.56 148 PHE A N 1
ATOM 1225 C CA . PHE A 1 148 ? 14.124 4.190 -17.058 1.00 86.56 148 PHE A CA 1
ATOM 1226 C C . PHE A 1 148 ? 13.783 4.208 -18.551 1.00 86.56 148 PHE A C 1
ATOM 1228 O O . PHE A 1 148 ? 13.209 5.166 -19.061 1.00 86.56 148 PHE A O 1
ATOM 1235 N N . SER A 1 149 ? 14.081 3.109 -19.252 1.00 84.75 149 SER A N 1
ATOM 1236 C CA . SER A 1 149 ? 13.774 2.958 -20.684 1.00 84.75 149 SER A CA 1
ATOM 1237 C C . SER A 1 149 ? 12.274 3.018 -20.993 1.00 84.75 149 SER A C 1
ATOM 1239 O O . SER A 1 149 ? 11.882 3.436 -22.080 1.00 84.75 149 SER A O 1
ATOM 1241 N N . LYS A 1 150 ? 11.433 2.621 -20.031 1.00 88.62 150 LYS A N 1
ATOM 1242 C CA . LYS A 1 150 ? 9.980 2.805 -20.053 1.00 88.62 150 LYS A CA 1
ATOM 1243 C C . LYS A 1 150 ? 9.581 3.674 -18.867 1.00 88.62 150 LYS A C 1
ATOM 1245 O O . LYS A 1 150 ? 9.822 3.297 -17.726 1.00 88.62 150 LYS A O 1
ATOM 1250 N N . SER A 1 151 ? 8.949 4.811 -19.136 1.00 91.25 151 SER A N 1
ATOM 1251 C CA . SER A 1 151 ? 8.425 5.719 -18.106 1.00 91.25 151 SER A CA 1
ATOM 1252 C C . SER A 1 151 ? 7.041 5.313 -17.593 1.00 91.25 151 SER A C 1
ATOM 1254 O O . SER A 1 151 ? 6.613 5.792 -16.548 1.00 91.25 151 SER A O 1
ATOM 1256 N N . CYS A 1 152 ? 6.340 4.431 -18.310 1.00 96.12 152 CYS A N 1
ATOM 1257 C CA . CYS A 1 152 ? 5.035 3.911 -17.927 1.00 96.12 152 CYS A CA 1
ATOM 1258 C C . CYS A 1 152 ? 4.938 2.424 -18.282 1.00 96.12 152 CYS A C 1
ATOM 1260 O O . CYS A 1 152 ? 5.270 2.025 -19.402 1.00 96.12 152 CYS A O 1
ATOM 1262 N N . VAL A 1 153 ? 4.487 1.614 -17.330 1.00 96.75 153 VAL A N 1
ATOM 1263 C CA . VAL A 1 153 ? 4.138 0.205 -17.538 1.00 96.75 153 VAL A CA 1
ATOM 1264 C C . VAL A 1 153 ? 2.691 0.016 -17.111 1.00 96.75 153 VAL A C 1
ATOM 1266 O O . VAL A 1 153 ? 2.320 0.421 -16.015 1.00 96.75 153 VAL A O 1
ATOM 1269 N N . GLU A 1 154 ? 1.877 -0.589 -17.967 1.00 97.44 154 GLU A N 1
ATOM 1270 C CA . GLU A 1 154 ? 0.462 -0.845 -17.707 1.00 97.44 154 GLU A CA 1
ATOM 1271 C C . GLU A 1 154 ? 0.219 -2.353 -17.600 1.00 97.44 154 GLU A C 1
ATOM 1273 O O . GLU A 1 154 ? 0.717 -3.112 -18.430 1.00 97.44 154 GLU A O 1
ATOM 1278 N N . LEU A 1 155 ? -0.529 -2.771 -16.577 1.00 96.81 155 LEU A N 1
ATOM 1279 C CA . LEU A 1 155 ? -0.949 -4.153 -16.350 1.00 96.81 155 LEU A CA 1
ATOM 1280 C C . LEU A 1 155 ? -2.470 -4.205 -16.166 1.00 96.81 155 LEU A C 1
ATOM 1282 O O . LEU A 1 155 ? -3.020 -3.449 -15.365 1.00 96.81 155 LEU A O 1
ATOM 1286 N N . THR A 1 156 ? -3.135 -5.121 -16.866 1.00 95.88 156 THR A N 1
ATOM 1287 C CA . THR A 1 156 ? -4.591 -5.364 -16.777 1.00 95.88 156 THR A CA 1
ATOM 1288 C C . THR A 1 156 ? -4.931 -6.732 -16.192 1.00 95.88 156 THR A C 1
ATOM 1290 O O . THR A 1 156 ? -6.092 -7.018 -15.925 1.00 95.88 156 THR A O 1
ATOM 1293 N N . GLU A 1 157 ? -3.927 -7.585 -15.984 1.00 93.56 157 GLU A N 1
ATOM 1294 C CA . GLU A 1 157 ? -4.099 -8.964 -15.531 1.00 93.56 157 GLU A CA 1
ATOM 1295 C C . GLU A 1 157 ? -3.173 -9.274 -14.352 1.00 93.56 157 GLU A C 1
ATOM 1297 O O . GLU A 1 157 ? -2.089 -8.703 -14.207 1.00 93.56 157 GLU A O 1
ATOM 1302 N N . HIS A 1 158 ? -3.615 -10.195 -13.497 1.00 90.94 158 HIS A N 1
ATOM 1303 C CA . HIS A 1 158 ? -2.851 -10.666 -12.348 1.00 90.94 158 HIS A CA 1
ATOM 1304 C C . HIS A 1 158 ? -1.782 -11.696 -12.786 1.00 90.94 158 HIS A C 1
ATOM 1306 O O . HIS A 1 158 ? -2.088 -12.558 -13.610 1.00 90.94 158 HIS A O 1
ATOM 1312 N N . PRO A 1 159 ? -0.565 -11.711 -12.196 1.00 94.19 159 PRO A N 1
ATOM 1313 C CA . PRO A 1 159 ? -0.097 -10.887 -11.078 1.00 94.19 159 PRO A CA 1
ATOM 1314 C C . PRO A 1 159 ? 0.318 -9.470 -11.478 1.00 94.19 159 PRO A C 1
ATOM 1316 O O . PRO A 1 159 ? 1.016 -9.264 -12.466 1.00 94.19 159 PRO A O 1
ATOM 1319 N N . PHE A 1 160 ? -0.023 -8.499 -10.625 1.00 94.62 160 PHE A N 1
ATOM 1320 C CA . PHE A 1 160 ? 0.399 -7.107 -10.782 1.00 94.62 160 PHE A CA 1
ATOM 1321 C C . PHE A 1 160 ? 1.839 -6.918 -10.302 1.00 94.62 160 PHE A C 1
ATOM 1323 O O . PHE A 1 160 ? 2.102 -6.482 -9.175 1.00 94.62 160 PHE A O 1
ATOM 1330 N N . GLU A 1 161 ? 2.772 -7.316 -11.159 1.00 95.12 161 GLU A N 1
ATOM 1331 C CA . GLU A 1 161 ? 4.195 -7.361 -10.865 1.00 95.12 161 GLU A CA 1
ATOM 1332 C C . GLU A 1 161 ? 5.033 -6.767 -11.998 1.00 95.12 161 GLU A C 1
ATOM 1334 O O . GLU A 1 161 ? 4.845 -7.099 -13.166 1.00 95.12 161 GLU A O 1
ATOM 1339 N N . ILE A 1 162 ? 6.014 -5.939 -11.636 1.00 94.38 162 ILE A N 1
ATOM 1340 C CA . ILE A 1 162 ? 7.024 -5.427 -12.567 1.00 94.38 162 ILE A CA 1
ATOM 1341 C C . ILE A 1 162 ? 8.435 -5.689 -12.048 1.00 94.38 162 ILE A C 1
ATOM 1343 O O . ILE A 1 162 ? 8.667 -5.824 -10.845 1.00 94.38 162 ILE A O 1
ATOM 1347 N N . HIS A 1 163 ? 9.384 -5.747 -12.980 1.00 92.88 163 HIS A N 1
ATOM 1348 C CA . HIS A 1 163 ? 10.810 -5.904 -12.707 1.00 92.88 163 HIS A CA 1
ATOM 1349 C C . HIS A 1 163 ? 11.535 -4.661 -13.213 1.00 92.88 163 HIS A C 1
ATOM 1351 O O . HIS A 1 163 ? 11.354 -4.259 -14.362 1.00 92.88 163 HIS A O 1
ATOM 1357 N N . VAL A 1 164 ? 12.334 -4.040 -12.352 1.00 90.56 164 VAL A N 1
ATOM 1358 C CA . VAL A 1 164 ? 12.976 -2.749 -12.616 1.00 90.56 164 VAL A CA 1
ATOM 1359 C C . VAL A 1 164 ? 14.455 -2.836 -12.252 1.00 90.56 164 VAL A C 1
ATOM 1361 O O . VAL A 1 164 ? 14.795 -3.321 -11.181 1.00 90.56 164 VAL A O 1
ATOM 1364 N N . GLN A 1 165 ? 15.353 -2.370 -13.121 1.00 88.06 165 GLN A N 1
ATOM 1365 C CA . GLN A 1 165 ? 16.793 -2.336 -12.831 1.00 88.06 165 GLN A CA 1
ATOM 1366 C C . GLN A 1 165 ? 17.174 -1.027 -12.140 1.00 88.06 165 GLN A C 1
ATOM 1368 O O . GLN A 1 165 ? 17.156 0.029 -12.767 1.00 88.06 165 GLN A O 1
ATOM 1373 N N . LEU A 1 166 ? 17.546 -1.087 -10.864 1.00 85.62 166 LEU A N 1
ATOM 1374 C CA . LEU A 1 166 ? 17.948 0.078 -10.079 1.00 85.62 166 LEU A CA 1
ATOM 1375 C C . LEU A 1 166 ? 19.469 0.127 -9.929 1.00 85.62 166 LEU A C 1
ATOM 1377 O O . LEU A 1 166 ? 20.067 -0.858 -9.515 1.00 85.62 166 LEU A O 1
ATOM 1381 N N . PHE A 1 167 ? 20.094 1.268 -10.225 1.00 78.31 167 PHE A N 1
ATOM 1382 C CA . PHE A 1 167 ? 21.541 1.445 -10.046 1.00 78.31 167 PHE A CA 1
ATOM 1383 C C . PHE A 1 167 ? 21.906 1.799 -8.605 1.00 78.31 167 PHE A C 1
ATOM 1385 O O . PHE A 1 167 ? 22.167 0.900 -7.825 1.00 78.31 167 PHE A O 1
ATOM 1392 N N . ASN A 1 168 ? 21.934 3.079 -8.222 1.00 70.00 168 ASN A N 1
ATOM 1393 C CA . ASN A 1 168 ? 22.422 3.495 -6.894 1.00 70.00 168 ASN A CA 1
ATOM 1394 C C . ASN A 1 168 ? 21.473 4.382 -6.099 1.00 70.00 168 ASN A C 1
ATOM 1396 O O . ASN A 1 168 ? 21.632 4.466 -4.888 1.00 70.00 168 ASN A O 1
ATOM 1400 N N . ASN A 1 169 ? 20.499 5.003 -6.755 1.00 75.50 169 ASN A N 1
ATOM 1401 C CA . ASN A 1 169 ? 19.583 5.910 -6.086 1.00 75.50 169 ASN A CA 1
ATOM 1402 C C . ASN A 1 169 ? 18.260 5.209 -5.854 1.00 75.50 169 ASN A C 1
ATOM 1404 O O . ASN A 1 169 ? 17.764 4.540 -6.760 1.00 75.50 169 ASN A O 1
ATOM 1408 N N . ASP A 1 170 ? 17.674 5.437 -4.688 1.00 81.94 170 ASP A N 1
ATOM 1409 C CA . ASP A 1 170 ? 16.262 5.163 -4.496 1.00 81.94 170 ASP A CA 1
ATOM 1410 C C . ASP A 1 170 ? 15.457 6.119 -5.373 1.00 81.94 170 ASP A C 1
ATOM 1412 O O . ASP A 1 170 ? 15.788 7.298 -5.529 1.00 81.94 170 ASP A O 1
ATOM 1416 N N . VAL A 1 171 ? 14.395 5.603 -5.972 1.00 89.19 171 VAL A N 1
ATOM 1417 C CA . VAL A 1 171 ? 13.532 6.374 -6.867 1.00 89.19 171 VAL A CA 1
ATOM 1418 C C . VAL A 1 171 ? 12.087 6.127 -6.499 1.00 89.19 171 VAL A C 1
ATOM 1420 O O . VAL A 1 171 ? 11.715 5.026 -6.101 1.00 89.19 171 VAL A O 1
ATOM 1423 N N . PHE A 1 172 ? 11.251 7.142 -6.659 1.00 90.38 172 PHE A N 1
ATOM 1424 C CA . PHE A 1 172 ? 9.818 6.958 -6.509 1.00 90.38 172 PHE A CA 1
ATOM 1425 C C . PHE A 1 172 ? 9.224 6.344 -7.777 1.00 90.38 172 PHE A C 1
ATOM 1427 O O . PHE A 1 172 ? 9.558 6.738 -8.896 1.00 90.38 172 PHE A O 1
ATOM 1434 N N . VAL A 1 173 ? 8.319 5.394 -7.578 1.00 92.94 173 VAL A N 1
ATOM 1435 C CA . VAL A 1 173 ? 7.341 4.950 -8.565 1.00 92.94 173 VAL A CA 1
ATOM 1436 C C . VAL A 1 173 ? 5.973 5.451 -8.119 1.00 92.94 173 VAL A C 1
ATOM 1438 O O . VAL A 1 173 ? 5.615 5.340 -6.945 1.00 92.94 173 VAL A O 1
ATOM 1441 N N . VAL A 1 174 ? 5.212 6.022 -9.046 1.00 94.56 174 VAL A N 1
ATOM 1442 C CA . VAL A 1 174 ? 3.809 6.369 -8.800 1.00 94.56 174 VAL A CA 1
ATOM 1443 C C . VAL A 1 174 ? 2.951 5.266 -9.393 1.00 94.56 174 VAL A C 1
ATOM 1445 O O . VAL A 1 174 ? 3.130 4.885 -10.547 1.00 94.56 174 VAL A O 1
ATOM 1448 N N . LEU A 1 175 ? 2.045 4.728 -8.590 1.00 95.25 175 LEU A N 1
ATOM 1449 C CA . LEU A 1 175 ? 1.087 3.723 -9.004 1.00 95.25 175 LEU A CA 1
ATOM 1450 C C . LEU A 1 175 ? -0.273 4.391 -9.113 1.00 95.25 175 LEU A C 1
ATOM 1452 O O . LEU A 1 175 ? -0.717 5.060 -8.183 1.00 95.25 175 LEU A O 1
ATOM 1456 N N . GLU A 1 176 ? -0.929 4.174 -10.241 1.00 95.50 176 GLU A N 1
ATOM 1457 C CA . GLU A 1 176 ? -2.316 4.551 -10.457 1.00 95.50 176 GLU A CA 1
ATOM 1458 C C . GLU A 1 176 ? -3.123 3.278 -10.714 1.00 95.50 176 GLU A C 1
ATOM 1460 O O . GLU A 1 176 ? -2.862 2.542 -11.666 1.00 95.50 176 GLU A O 1
ATOM 1465 N N . ILE A 1 177 ? -4.069 2.996 -9.826 1.00 94.94 177 ILE A N 1
ATOM 1466 C CA . ILE A 1 177 ? -4.842 1.757 -9.792 1.00 94.94 177 ILE A CA 1
ATOM 1467 C C . ILE A 1 177 ? -6.295 2.106 -10.094 1.00 94.94 177 ILE A C 1
ATOM 1469 O O . ILE A 1 177 ? -6.889 2.919 -9.393 1.00 94.94 177 ILE A O 1
ATOM 1473 N N . THR A 1 178 ? -6.873 1.491 -11.122 1.00 94.31 178 THR A N 1
ATOM 1474 C CA . THR A 1 178 ? -8.279 1.663 -11.511 1.00 94.31 178 THR A CA 1
ATOM 1475 C C . THR A 1 178 ? -9.086 0.416 -11.159 1.00 94.31 178 THR A C 1
ATOM 1477 O O . THR A 1 178 ? -8.669 -0.708 -11.452 1.00 94.31 178 THR A O 1
ATOM 1480 N N . PHE A 1 179 ? -10.265 0.614 -10.575 1.00 89.44 179 PHE A N 1
ATOM 1481 C CA . PHE A 1 179 ? -11.194 -0.446 -10.168 1.00 89.44 179 PHE A CA 1
ATOM 1482 C C . PHE A 1 179 ? -12.559 -0.279 -10.848 1.00 89.44 179 PHE A C 1
ATOM 1484 O O . PHE A 1 179 ? -12.771 0.625 -11.666 1.00 89.44 179 PHE A O 1
ATOM 1491 N N . ASN A 1 180 ? -13.482 -1.194 -10.548 1.00 81.75 180 ASN A N 1
ATOM 1492 C CA . ASN A 1 180 ? -14.856 -1.134 -11.038 1.00 81.75 180 ASN A CA 1
ATOM 1493 C C . ASN A 1 180 ? -15.503 0.221 -10.710 1.00 81.75 180 ASN A C 1
ATOM 1495 O O . ASN A 1 180 ? -15.357 0.742 -9.605 1.00 81.75 180 ASN A O 1
ATOM 1499 N N . GLY A 1 181 ? -16.196 0.798 -11.695 1.00 79.69 181 GLY A N 1
ATOM 1500 C CA . GLY A 1 181 ? -16.800 2.128 -11.575 1.00 79.69 181 GLY A CA 1
ATOM 1501 C C . GLY A 1 181 ? -15.853 3.303 -11.853 1.00 79.69 181 GLY A C 1
ATOM 1502 O O . GLY A 1 181 ? -16.198 4.426 -11.514 1.00 79.69 181 GLY A O 1
ATOM 1503 N N . ASN A 1 182 ? -14.684 3.073 -12.470 1.00 78.44 182 ASN A N 1
ATOM 1504 C CA . ASN A 1 182 ? -13.689 4.102 -12.836 1.00 78.44 182 ASN A CA 1
ATOM 1505 C C . ASN A 1 182 ? -13.086 4.881 -11.659 1.00 78.44 182 ASN A C 1
ATOM 1507 O O . ASN A 1 182 ? -12.426 5.899 -11.865 1.00 78.44 182 ASN A O 1
ATOM 1511 N N . ASN A 1 183 ? -13.265 4.396 -10.436 1.00 87.69 183 ASN A N 1
ATOM 1512 C CA . ASN A 1 183 ? -12.586 4.963 -9.287 1.00 87.69 183 ASN A CA 1
ATOM 1513 C C . ASN A 1 183 ? -11.079 4.668 -9.376 1.00 87.69 183 ASN A C 1
ATOM 1515 O O . ASN A 1 183 ? -10.658 3.605 -9.851 1.00 87.69 183 ASN A O 1
ATOM 1519 N N . VAL A 1 184 ? -10.274 5.634 -8.931 1.00 91.12 184 VAL A N 1
ATOM 1520 C CA . VAL A 1 184 ? -8.814 5.603 -9.050 1.00 91.12 184 VAL A CA 1
ATOM 1521 C C . VAL A 1 184 ? -8.171 5.758 -7.677 1.00 91.12 184 VAL A C 1
ATOM 1523 O O . VAL A 1 184 ? -8.520 6.654 -6.911 1.00 91.12 184 VAL A O 1
ATOM 1526 N N . PHE A 1 185 ? -7.199 4.900 -7.379 1.00 91.06 185 PHE A N 1
ATOM 1527 C CA . PHE A 1 185 ? -6.331 5.003 -6.213 1.00 91.06 185 PHE A CA 1
ATOM 1528 C C . PHE A 1 185 ? -4.906 5.293 -6.668 1.00 91.06 185 PHE A C 1
ATOM 1530 O O . PHE A 1 185 ? -4.350 4.565 -7.490 1.00 91.06 185 PHE A O 1
ATOM 1537 N N . ILE A 1 186 ? -4.323 6.364 -6.135 1.00 91.25 186 ILE A N 1
ATOM 1538 C CA . ILE A 1 186 ? -2.970 6.801 -6.471 1.00 91.25 186 ILE A CA 1
ATOM 1539 C C . ILE A 1 186 ? -2.099 6.687 -5.230 1.00 91.25 186 ILE A C 1
ATOM 1541 O O . ILE A 1 186 ? -2.467 7.173 -4.161 1.00 91.25 186 ILE A O 1
ATOM 1545 N N . LEU A 1 187 ? -0.927 6.077 -5.381 1.00 92.19 187 LEU A N 1
ATOM 1546 C CA . LEU A 1 187 ? 0.073 6.008 -4.322 1.00 92.19 187 LEU A CA 1
ATOM 1547 C C . LEU A 1 187 ? 1.481 6.203 -4.884 1.00 92.19 187 LEU A C 1
ATOM 1549 O O . LEU A 1 187 ? 1.774 5.824 -6.016 1.00 92.19 187 LEU A O 1
ATOM 1553 N N . ALA A 1 188 ? 2.362 6.787 -4.077 1.00 91.31 188 ALA A N 1
ATOM 1554 C CA . ALA A 1 188 ? 3.784 6.893 -4.375 1.00 91.31 188 ALA A CA 1
ATOM 1555 C C . ALA A 1 188 ? 4.564 5.915 -3.492 1.00 91.31 188 ALA A C 1
ATOM 1557 O O . ALA A 1 188 ? 4.385 5.870 -2.272 1.00 91.31 188 ALA A O 1
ATOM 1558 N N . HIS A 1 189 ? 5.442 5.133 -4.109 1.00 92.12 189 HIS A N 1
ATOM 1559 C CA . HIS A 1 189 ? 6.260 4.137 -3.433 1.00 92.12 189 HIS A CA 1
ATOM 1560 C C . HIS A 1 189 ? 7.736 4.379 -3.730 1.00 92.12 189 HIS A C 1
ATOM 1562 O O . HIS A 1 189 ? 8.122 4.561 -4.883 1.00 92.12 189 HIS A O 1
ATOM 1568 N N . ARG A 1 190 ? 8.569 4.405 -2.688 1.00 90.44 190 ARG A N 1
ATOM 1569 C CA . ARG A 1 190 ? 10.022 4.535 -2.829 1.00 90.44 190 ARG A CA 1
ATOM 1570 C C . ARG A 1 190 ? 10.597 3.155 -3.126 1.00 90.44 190 ARG A C 1
ATOM 1572 O O . ARG A 1 190 ? 10.529 2.280 -2.279 1.00 90.44 190 ARG A O 1
ATOM 1579 N N . LEU A 1 191 ? 11.160 2.970 -4.314 1.00 89.31 191 LEU A N 1
ATOM 1580 C CA . LEU A 1 191 ? 11.916 1.770 -4.653 1.00 89.31 191 LEU A CA 1
ATOM 1581 C C . LEU A 1 191 ? 13.269 1.823 -3.955 1.00 89.31 191 LEU A C 1
ATOM 1583 O O . LEU A 1 191 ? 14.034 2.762 -4.175 1.00 89.31 191 LEU A O 1
ATOM 1587 N N . MET A 1 192 ? 13.556 0.795 -3.163 1.00 85.94 192 MET A N 1
ATOM 1588 C CA . MET A 1 192 ? 14.827 0.631 -2.462 1.00 85.94 192 MET A CA 1
ATOM 1589 C C . MET A 1 192 ? 15.493 -0.682 -2.876 1.00 85.94 192 MET A C 1
ATOM 1591 O O . MET A 1 192 ? 14.824 -1.639 -3.276 1.00 85.94 192 MET A O 1
ATOM 1595 N N . LYS A 1 193 ? 16.823 -0.752 -2.757 1.00 83.69 193 LYS A N 1
ATOM 1596 C CA . LYS A 1 193 ? 17.578 -2.002 -2.981 1.00 83.69 193 LYS A CA 1
ATOM 1597 C C . LYS A 1 193 ? 17.274 -3.079 -1.938 1.00 83.69 193 LYS A C 1
ATOM 1599 O O . LYS A 1 193 ? 17.527 -4.253 -2.185 1.00 83.69 193 LYS A O 1
ATOM 1604 N N . GLU A 1 194 ? 16.779 -2.679 -0.778 1.00 83.75 194 GLU A N 1
ATOM 1605 C CA . GLU A 1 194 ? 16.436 -3.572 0.321 1.00 83.75 194 GLU A CA 1
ATOM 1606 C C . GLU A 1 194 ? 14.997 -4.072 0.197 1.00 83.75 194 GLU A C 1
ATOM 1608 O O . GLU A 1 194 ? 14.151 -3.459 -0.455 1.00 83.75 194 GLU A O 1
ATOM 1613 N N . ILE A 1 195 ? 14.705 -5.204 0.837 1.00 8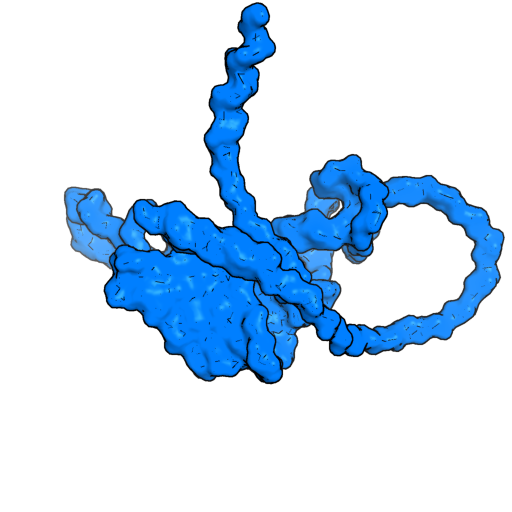6.56 195 ILE A N 1
ATOM 1614 C CA . ILE A 1 195 ? 13.338 -5.718 0.920 1.00 86.56 195 ILE A CA 1
ATOM 1615 C C . ILE A 1 195 ? 12.499 -4.746 1.747 1.00 86.56 195 ILE A C 1
ATOM 1617 O O . ILE A 1 195 ? 12.836 -4.437 2.885 1.00 86.56 195 ILE A O 1
ATOM 1621 N N . GLN A 1 196 ? 11.372 -4.313 1.190 1.00 87.94 196 GLN A N 1
ATOM 1622 C CA . GLN A 1 196 ? 10.430 -3.448 1.880 1.00 87.94 196 GLN A CA 1
ATOM 1623 C C . GLN A 1 196 ? 9.001 -3.861 1.558 1.00 87.94 196 GLN A C 1
ATOM 1625 O O . GLN A 1 196 ? 8.660 -4.208 0.425 1.00 87.94 196 GLN A O 1
ATOM 1630 N N . GLN A 1 197 ? 8.158 -3.801 2.581 1.00 91.31 197 GLN A N 1
ATOM 1631 C CA . GLN A 1 197 ? 6.715 -3.889 2.460 1.00 91.31 197 GLN A CA 1
ATOM 1632 C C . GLN A 1 197 ? 6.124 -2.626 3.078 1.00 91.31 197 GLN A C 1
ATOM 1634 O O . GLN A 1 197 ? 6.504 -2.245 4.185 1.00 91.31 197 GLN A O 1
ATOM 1639 N N . ARG A 1 198 ? 5.237 -1.957 2.342 1.00 92.88 198 ARG A N 1
ATOM 1640 C CA . ARG A 1 198 ? 4.486 -0.797 2.830 1.00 92.88 198 ARG A CA 1
ATOM 1641 C C . ARG A 1 198 ? 2.998 -1.021 2.644 1.00 92.88 198 ARG A C 1
ATOM 1643 O O . ARG A 1 198 ? 2.583 -1.614 1.648 1.00 92.88 198 ARG A O 1
ATOM 1650 N N . ASN A 1 199 ? 2.218 -0.518 3.592 1.00 93.50 199 ASN A N 1
ATOM 1651 C CA . ASN A 1 199 ? 0.764 -0.555 3.547 1.00 93.50 199 ASN A CA 1
ATOM 1652 C C . ASN A 1 199 ? 0.218 0.833 3.211 1.00 93.50 199 ASN A C 1
ATOM 1654 O O . ASN A 1 199 ? 0.597 1.823 3.832 1.00 93.50 199 ASN A O 1
ATOM 1658 N N . TYR A 1 200 ? -0.670 0.897 2.229 1.00 93.69 200 TYR A N 1
ATOM 1659 C CA . TYR A 1 200 ? -1.344 2.110 1.790 1.00 93.69 200 TYR A CA 1
ATOM 1660 C C . TYR A 1 200 ? -2.849 1.958 2.004 1.00 93.69 200 TYR A C 1
ATOM 1662 O O . TYR A 1 200 ? -3.396 0.880 1.813 1.00 93.69 200 TYR A O 1
ATOM 1670 N N . PHE A 1 201 ? -3.534 3.025 2.381 1.00 91.69 201 PHE A N 1
ATOM 1671 C CA . PHE A 1 201 ? -4.936 3.019 2.771 1.00 91.69 201 PHE A CA 1
ATOM 1672 C C . PHE A 1 201 ? -5.751 3.857 1.788 1.00 91.69 201 PHE A C 1
ATOM 1674 O O . PHE A 1 201 ? -5.466 5.038 1.573 1.00 91.69 201 PHE A O 1
ATOM 1681 N N . PHE A 1 202 ? -6.754 3.245 1.162 1.00 88.69 202 PHE A N 1
ATOM 1682 C CA . PHE A 1 202 ? -7.651 3.951 0.252 1.00 88.69 202 PHE A CA 1
ATOM 1683 C C . PHE A 1 202 ? -8.491 4.995 1.003 1.00 88.69 202 PHE A C 1
ATOM 1685 O O . PHE A 1 202 ? -8.972 4.732 2.104 1.00 88.69 202 PHE A O 1
ATOM 1692 N N . GLY A 1 203 ? -8.657 6.184 0.412 1.00 84.25 203 GLY A N 1
ATOM 1693 C CA . GLY A 1 203 ? -9.401 7.297 1.020 1.00 84.25 203 GLY A CA 1
ATOM 1694 C C . GLY A 1 203 ? -8.703 7.961 2.211 1.00 84.25 203 GLY A C 1
ATOM 1695 O O . GLY A 1 203 ? -9.312 8.774 2.897 1.00 84.25 203 GLY A O 1
ATOM 1696 N N . GLN A 1 204 ? -7.441 7.619 2.474 1.00 83.94 204 GLN A N 1
ATOM 1697 C CA . GLN A 1 204 ? -6.662 8.148 3.590 1.00 83.94 204 GLN A CA 1
ATOM 1698 C C . GLN A 1 204 ? -5.351 8.745 3.084 1.00 83.94 204 GLN A C 1
ATOM 1700 O O . GLN A 1 204 ? -4.806 8.331 2.056 1.00 83.94 204 GLN A O 1
ATOM 1705 N N . PHE A 1 205 ? -4.824 9.720 3.822 1.00 75.81 205 PHE A N 1
ATOM 1706 C CA . PHE A 1 205 ? -3.506 10.269 3.537 1.00 75.81 205 PHE A CA 1
ATOM 1707 C C . PHE A 1 205 ? -2.429 9.225 3.858 1.00 75.81 205 PHE A C 1
ATOM 1709 O O . PHE A 1 205 ? -2.340 8.734 4.977 1.00 75.81 205 PHE A O 1
ATOM 1716 N N . ASN A 1 206 ? -1.606 8.887 2.864 1.00 75.19 206 ASN A N 1
ATOM 1717 C CA . ASN A 1 206 ? -0.586 7.837 2.966 1.00 75.19 206 ASN A CA 1
ATOM 1718 C C . ASN A 1 206 ? 0.830 8.369 3.210 1.00 75.19 206 ASN A C 1
ATOM 1720 O O . ASN A 1 206 ? 1.786 7.680 2.865 1.00 75.19 206 ASN A O 1
ATOM 1724 N N . GLY A 1 207 ? 0.941 9.592 3.745 1.00 57.41 207 GLY A N 1
ATOM 1725 C CA . GLY A 1 207 ? 2.168 10.214 4.246 1.00 57.41 207 GLY A CA 1
ATOM 1726 C C . GLY A 1 207 ? 3.461 9.767 3.574 1.00 57.41 207 GLY A C 1
ATOM 1727 O O . GLY A 1 207 ? 4.108 8.826 4.025 1.00 57.41 207 GLY A O 1
ATOM 1728 N N . VAL A 1 208 ? 3.911 10.492 2.548 1.00 55.66 208 VAL A N 1
ATOM 1729 C CA . VAL A 1 208 ? 5.341 10.472 2.226 1.00 55.66 208 VAL A CA 1
ATOM 1730 C C . VAL A 1 208 ? 5.994 11.368 3.270 1.00 55.66 208 VAL A C 1
ATOM 1732 O O . VAL A 1 208 ? 6.000 12.584 3.107 1.00 55.66 208 VAL A O 1
ATOM 1735 N N . GLN A 1 209 ? 6.485 10.792 4.371 1.00 51.97 209 GLN A N 1
ATOM 1736 C CA . GLN A 1 209 ? 7.450 11.506 5.202 1.00 51.97 209 GLN A CA 1
ATOM 1737 C C . GLN A 1 209 ? 8.654 11.788 4.302 1.00 51.97 209 GLN A C 1
ATOM 1739 O O . GLN A 1 209 ? 9.427 10.895 3.956 1.00 51.97 209 GLN A O 1
ATOM 1744 N N . ILE A 1 210 ? 8.731 13.022 3.815 1.00 50.31 210 ILE A N 1
ATOM 1745 C CA . ILE A 1 210 ? 9.976 13.573 3.314 1.00 50.31 210 ILE A CA 1
ATOM 1746 C C . ILE A 1 210 ? 10.785 13.756 4.587 1.00 50.31 210 ILE A C 1
ATOM 1748 O O . ILE A 1 210 ? 10.437 14.613 5.396 1.00 50.31 210 ILE A O 1
ATOM 1752 N N . ASP A 1 211 ? 11.780 12.898 4.807 1.00 44.94 211 ASP A N 1
ATOM 1753 C CA . ASP A 1 211 ? 12.749 13.101 5.877 1.00 44.94 211 ASP A CA 1
ATOM 1754 C C . ASP A 1 211 ? 13.389 14.470 5.627 1.00 44.94 211 ASP A C 1
ATOM 1756 O O . ASP A 1 211 ? 14.253 14.634 4.763 1.00 44.94 211 ASP A O 1
ATOM 1760 N N . SER A 1 212 ? 12.890 15.497 6.309 1.00 42.22 212 SER A N 1
ATOM 1761 C CA . SER A 1 212 ? 13.444 16.838 6.278 1.00 42.22 212 SER A CA 1
ATOM 1762 C C . SER A 1 212 ? 14.682 16.853 7.167 1.00 42.22 212 SER A C 1
ATOM 1764 O O . SER A 1 212 ? 14.725 17.533 8.192 1.00 42.22 212 SER A O 1
ATOM 1766 N N . ASP A 1 213 ? 15.718 16.119 6.760 1.00 42.41 213 ASP A N 1
ATOM 1767 C CA . ASP A 1 213 ? 17.062 16.281 7.322 1.00 42.41 213 ASP A CA 1
ATOM 1768 C C . ASP A 1 213 ? 17.579 17.729 7.127 1.00 42.41 213 ASP A C 1
ATOM 1770 O O . ASP A 1 213 ? 18.503 18.160 7.817 1.00 42.41 213 ASP A O 1
ATOM 1774 N N . ASP A 1 214 ? 16.920 18.527 6.278 1.00 44.84 214 ASP A N 1
ATOM 1775 C CA . ASP A 1 214 ? 17.203 19.949 6.052 1.00 44.84 214 ASP A CA 1
ATOM 1776 C C . ASP A 1 214 ? 16.636 20.915 7.118 1.00 44.84 214 ASP A C 1
ATOM 1778 O O . ASP A 1 214 ? 17.066 22.069 7.177 1.00 44.84 214 ASP A O 1
ATOM 1782 N N . GLU A 1 215 ? 15.743 20.497 8.028 1.00 41.19 215 GLU A N 1
ATOM 1783 C CA . GLU A 1 215 ? 15.239 21.402 9.087 1.00 41.19 215 GLU A CA 1
ATOM 1784 C C . GLU A 1 215 ? 16.189 21.552 10.290 1.00 41.19 215 GLU A C 1
ATOM 1786 O O . GLU A 1 215 ? 15.996 22.419 11.147 1.00 41.19 215 GLU A O 1
ATOM 1791 N N . ARG A 1 216 ? 17.284 20.782 10.353 1.00 37.91 216 ARG A N 1
ATOM 1792 C CA . ARG A 1 216 ? 18.301 20.947 11.410 1.00 37.91 216 ARG A CA 1
ATOM 1793 C C . ARG A 1 216 ? 19.242 22.143 11.210 1.00 37.91 216 ARG A C 1
ATOM 1795 O O . ARG A 1 216 ? 19.988 22.464 12.132 1.00 37.91 216 ARG A O 1
ATOM 1802 N N . MET A 1 217 ? 19.190 22.841 10.073 1.00 38.38 217 MET A N 1
ATOM 1803 C CA . MET A 1 217 ? 20.079 23.980 9.780 1.00 38.38 217 MET A CA 1
ATOM 1804 C C . MET A 1 217 ? 19.485 25.369 10.084 1.00 38.38 217 MET A C 1
ATOM 1806 O O . MET A 1 217 ? 20.215 26.356 10.025 1.00 38.38 217 MET A O 1
ATOM 1810 N N . THR A 1 218 ? 18.211 25.499 10.473 1.00 39.94 218 THR A N 1
ATOM 1811 C CA . THR A 1 218 ? 17.578 26.821 10.704 1.00 39.94 218 THR A CA 1
ATOM 1812 C C . THR A 1 218 ? 17.471 27.256 12.170 1.00 39.94 218 THR A C 1
ATOM 1814 O O . THR A 1 218 ? 17.149 28.414 12.430 1.00 39.94 218 THR A O 1
ATOM 1817 N N . ASN A 1 219 ? 17.838 26.412 13.143 1.00 34.72 219 ASN A N 1
ATOM 1818 C CA . ASN A 1 219 ? 17.763 26.757 14.574 1.00 34.72 219 ASN A CA 1
ATOM 1819 C C . ASN A 1 219 ? 19.103 27.131 15.244 1.00 34.72 219 ASN A C 1
ATOM 1821 O O . ASN A 1 219 ? 19.153 27.271 16.465 1.00 34.72 219 ASN A O 1
ATOM 1825 N N . ILE A 1 220 ? 20.176 27.377 14.478 1.00 39.31 220 ILE A N 1
ATOM 1826 C CA . ILE A 1 220 ? 21.469 27.862 15.019 1.00 39.31 220 ILE A CA 1
ATOM 1827 C C . ILE A 1 220 ? 21.665 29.390 14.854 1.00 39.31 220 ILE A C 1
ATOM 1829 O O . ILE A 1 220 ? 22.611 29.953 15.393 1.00 39.31 220 ILE A O 1
ATOM 1833 N N . SER A 1 221 ? 20.733 30.126 14.235 1.00 39.81 221 SER A N 1
ATOM 1834 C CA . SER A 1 221 ? 20.876 31.587 14.028 1.00 39.81 221 SER A CA 1
ATOM 1835 C C . SER A 1 221 ? 19.937 32.470 14.861 1.00 39.81 221 SER A C 1
ATOM 1837 O O . SER A 1 221 ? 19.604 33.578 14.449 1.00 39.81 221 SER A O 1
ATOM 1839 N N . ARG A 1 222 ? 19.528 32.030 16.058 1.00 40.84 222 ARG A N 1
ATOM 1840 C CA . ARG A 1 222 ? 18.864 32.901 17.052 1.00 40.84 222 ARG A CA 1
ATOM 1841 C C . ARG A 1 222 ? 19.435 32.728 18.459 1.00 40.84 222 ARG A C 1
ATOM 1843 O O . ARG A 1 222 ? 18.715 32.426 19.402 1.00 40.84 222 ARG A O 1
ATOM 1850 N N . LYS A 1 223 ? 20.742 32.941 18.587 1.00 39.28 223 LYS A N 1
ATOM 1851 C CA . LYS A 1 223 ? 21.371 33.447 19.814 1.00 39.28 223 LYS A CA 1
ATOM 1852 C C . LYS A 1 223 ? 22.540 34.348 19.422 1.00 39.28 223 LYS A C 1
ATOM 1854 O O . LYS A 1 223 ? 23.654 33.864 19.258 1.00 39.28 223 LYS A O 1
ATOM 1859 N N . VAL A 1 224 ? 22.245 35.635 19.255 1.00 38.25 224 VAL A N 1
ATOM 1860 C CA . VAL A 1 224 ? 23.156 36.757 19.523 1.00 38.25 224 VAL A CA 1
ATOM 1861 C C . VAL A 1 224 ? 22.328 37.810 20.236 1.00 38.25 224 VAL A C 1
ATOM 1863 O O . VAL A 1 224 ? 21.207 38.068 19.741 1.00 38.25 224 VAL A O 1
#